Protein AF-0000000069107237 (afdb_homodimer)

pLDDT: mean 92.2, std 10.44, range [30.42, 98.88]

Nearest PDB structures (foldseek):
  3s3t-assembly1_A  TM=8.274E-01  e=3.325E-10  Lactiplantibacillus plantarum
  1mjh-assembly1_B  TM=8.525E-01  e=2.979E-09  Methanocaldococcus jannaschii
  2dum-assembly2_B  TM=7.603E-01  e=3.240E-08  Pyrococcus horikoshii OT3
  3hgm-assembly2_C  TM=7.643E-01  e=6.586E-08  Halomonas elongata
  5ahw-assembly2_C  TM=7.429E-01  e=7.025E-08  Mycolicibacterium smegmatis MC2 155

InterPro domains:
  IPR006015 Universal stress protein A family [PR01438] (5-23)
  IPR006015 Universal stress protein A family [PR01438] (104-116)
  IPR006015 Universal stress protein A family [PR01438] (122-144)
  IPR006016 UspA [PF00582] (6-144)
  IPR014729 Rossmann-like alpha/beta/alpha sandwich fold [G3DSA:3.40.50.620] (2-145)

Sequence (290 aa):
MAEGGRKVVIGVDESSFAEEAFNFYAENFLKEDDVIILVHTPERYNFVDASPAVIQELLNEIKKKLKVLEEKYQEKLKAYNVKTAKFVSKEGEAGEAIVAIAEREKANLIVTGTRGMGKLRRTFLGSVSDYVIHHAKCPVLVCRKMAEGGRKVVIGVDESSFAEEAFNFYAENFLKEDDVIILVHTPERYNFVDASPAVIQELLNEIKKKLKVLEEKYQEKLKAYNVKTAKFVSKEGEAGEAIVAIAEREKANLIVTGTRGMGKLRRTFLGSVSDYVIHHAKCPVLVCRK

Organism: Magallana gigas (NCBI:txid29159)

Secondary structure (DSSP, 8-state):
--TTSPEEEEE--SSHHHHHHHHHHHHHT--TTPEEEEEE-PPPPP-TT--HHHHHHHHHHHHHHHHHHHHHHHHHHHHTT--EEEEEE--S-HHHHHHHHHHHTT-SEEEEES--S---TT-SS-HHHHHHHHH-SS-EEEE--/--TTSPEEEEE--SSHHHHHHHHHHHHHT--TT-EEEEEE-PPPPP-TT--HHHHHHHHHHHHHHHHHHHHHHHHHHHHTT--EEEEEE--S-HHHHHHHHHHHTT-SEEEEES--S---TT-SS-HHHHHHHHH-SS-EEEE--

Solvent-accessible surface area (backbone atoms only — not comparable to full-atom values): 15636 Å² total; per-residue (Å²): 124,89,87,75,38,56,30,34,31,30,46,44,64,90,28,70,32,16,49,47,23,50,49,50,43,57,75,64,49,63,53,76,58,33,32,38,37,37,36,30,43,62,82,87,78,82,64,82,88,51,50,71,69,54,47,53,51,50,51,51,50,50,50,50,52,49,51,53,50,52,50,54,52,49,50,49,36,54,74,69,58,56,75,41,70,49,78,45,80,44,83,66,57,54,28,59,50,48,39,50,49,30,59,74,66,62,29,60,29,36,38,27,15,27,43,55,81,68,79,63,77,87,50,68,59,25,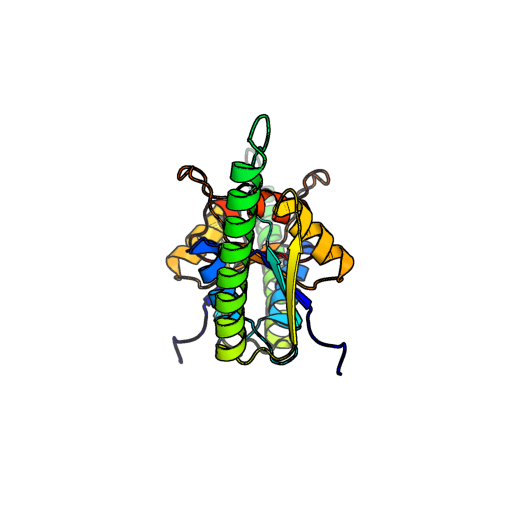74,42,41,50,45,31,71,62,63,44,79,39,26,35,35,38,22,54,122,126,88,89,74,38,57,30,36,32,32,45,44,65,92,28,70,32,18,48,48,25,51,48,50,44,56,75,64,51,62,53,77,57,32,33,40,37,36,37,30,42,61,84,87,78,84,63,81,89,52,49,71,68,55,48,51,52,50,52,51,49,51,52,51,52,50,50,53,51,53,49,55,50,50,51,50,35,54,75,70,60,57,74,41,70,48,79,45,81,44,82,66,57,52,27,60,49,48,38,51,51,31,59,74,67,62,30,59,29,36,39,27,14,27,42,57,81,68,80,63,77,85,52,70,59,26,73,42,41,51,45,31,68,63,63,43,78,40,26,34,36,38,23,54,120

Foldseek 3Di:
DCLDAFEEEQEDDPFVQSVVLVVVCLVPPDDQPYAYEYEYEFDDDDCVPPDPVVVVVVVVVSVVRVVVRVVVVVVVCVVSNHDHYDYHYDYDDRLVRRQVVCVVSVGQEYTYEQDDDDDPPPDSRDPNRVSNVVRHPHYYHYDYD/DCLDAFEEEQEDDPFVQSVVLVVVCLVPPDDQPYAYEYEYEFDDDDCVPPDPVRVVVVVVVSVVRVVVRVVVVVVVCVVSNHDHYDYHYDYDDRLVRRQVVCVVSVGQEYTYEQDDDDDPPPDSRDPNRVSNVVRHPHYYHYDYD

Structure (mmCIF, N/CA/C/O backbone):
data_AF-0000000069107237-model_v1
#
loop_
_entity.id
_entity.type
_entity.pdbx_description
1 polymer 'UspA domain-containing protein'
#
loop_
_atom_site.group_PDB
_atom_site.id
_atom_site.type_symbol
_atom_site.label_atom_id
_atom_site.label_alt_id
_atom_site.label_comp_id
_atom_site.label_asym_id
_atom_site.label_entity_id
_atom_site.label_seq_id
_atom_site.pdbx_PDB_ins_code
_atom_site.Cartn_x
_atom_site.Cartn_y
_atom_site.Cartn_z
_atom_site.occupancy
_atom_site.B_iso_or_equiv
_atom_site.auth_seq_id
_atom_site.auth_comp_id
_atom_site.auth_asym_id
_atom_site.auth_atom_id
_atom_site.pdbx_PDB_model_num
ATOM 1 N N . MET A 1 1 ? -19.047 -9.93 -21.125 1 30.42 1 MET A N 1
ATOM 2 C CA . MET A 1 1 ? -18.625 -9.984 -19.734 1 30.42 1 MET A CA 1
ATOM 3 C C . MET A 1 1 ? -18.141 -8.625 -19.25 1 30.42 1 MET A C 1
ATOM 5 O O . MET A 1 1 ? -17.453 -7.91 -19.984 1 30.42 1 MET A O 1
ATOM 9 N N . ALA A 1 2 ? -18.656 -7.914 -18.438 1 37.69 2 ALA A N 1
ATOM 10 C CA . ALA A 1 2 ? -18.391 -6.508 -18.141 1 37.69 2 ALA A CA 1
ATOM 11 C C . ALA A 1 2 ? -16.906 -6.262 -17.906 1 37.69 2 ALA A C 1
ATOM 13 O O . ALA A 1 2 ? -16.328 -6.766 -16.938 1 37.69 2 ALA A O 1
ATOM 14 N N . GLU A 1 3 ? -15.922 -6.184 -18.719 1 50.75 3 GLU A N 1
ATOM 15 C CA . GLU A 1 3 ? -14.562 -5.73 -18.969 1 50.75 3 GLU A CA 1
ATOM 16 C C . GLU A 1 3 ? -14.148 -4.633 -17.984 1 50.75 3 GLU A C 1
ATOM 18 O O . GLU A 1 3 ? -13.023 -4.133 -18.047 1 50.75 3 GLU A O 1
ATOM 23 N N . GLY A 1 4 ? -14.984 -4.117 -17.016 1 66.06 4 GLY A N 1
ATOM 24 C CA . GLY A 1 4 ? -15.008 -2.75 -16.516 1 66.06 4 GLY A CA 1
ATOM 25 C C . GLY A 1 4 ? -14.539 -2.623 -15.078 1 66.06 4 GLY A C 1
ATOM 26 O O . GLY A 1 4 ? -14.43 -1.514 -14.555 1 66.06 4 GLY A O 1
ATOM 27 N N . GLY A 1 5 ? -14.281 -3.82 -14.398 1 88.81 5 GLY A N 1
ATOM 28 C CA . GLY A 1 5 ? -13.969 -3.609 -12.992 1 88.81 5 GLY A CA 1
ATOM 29 C C . GLY A 1 5 ? -12.492 -3.402 -12.734 1 88.81 5 GLY A C 1
ATOM 30 O O . GLY A 1 5 ? -11.664 -3.604 -13.625 1 88.81 5 GLY A O 1
ATOM 31 N N . ARG A 1 6 ? -12.117 -2.916 -11.633 1 96.12 6 ARG A N 1
ATOM 32 C CA . ARG A 1 6 ? -10.727 -2.771 -11.219 1 96.12 6 ARG A CA 1
ATOM 33 C C . ARG A 1 6 ? -9.984 -4.102 -11.312 1 96.12 6 ARG A C 1
ATOM 35 O O . ARG A 1 6 ? -10.508 -5.137 -10.898 1 96.12 6 ARG A O 1
ATOM 42 N N . LYS A 1 7 ? -8.867 -4.055 -1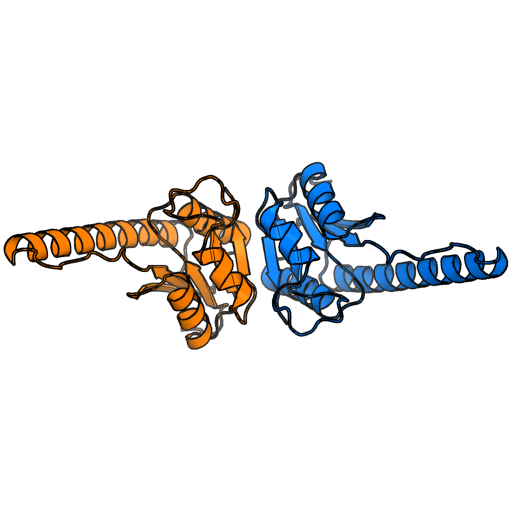1.961 1 98.31 7 LYS A N 1
ATOM 43 C CA . LYS A 1 7 ? -7.977 -5.215 -11.977 1 98.31 7 LYS A CA 1
ATOM 44 C C . LYS A 1 7 ? -6.988 -5.168 -10.82 1 98.31 7 LYS A C 1
ATOM 46 O O . LYS A 1 7 ? -6.203 -4.223 -10.703 1 98.31 7 LYS A O 1
ATOM 51 N N . VAL A 1 8 ? -7.012 -6.23 -10.031 1 98.69 8 VAL A N 1
ATOM 52 C CA . VAL A 1 8 ? -6.199 -6.309 -8.828 1 98.69 8 VAL A CA 1
ATOM 53 C C . VAL A 1 8 ? -5.273 -7.52 -8.906 1 98.69 8 VAL A C 1
ATOM 55 O O . VAL A 1 8 ? -5.738 -8.656 -9.016 1 98.69 8 VAL A O 1
ATOM 58 N N . VAL A 1 9 ? -3.992 -7.227 -8.859 1 98.81 9 VAL A N 1
ATOM 59 C CA . VAL A 1 9 ? -2.996 -8.289 -8.844 1 98.81 9 VAL A CA 1
ATOM 60 C C . VAL A 1 9 ? -2.561 -8.57 -7.41 1 98.81 9 VAL A C 1
ATOM 62 O O . VAL A 1 9 ? -2.141 -7.656 -6.695 1 98.81 9 VAL A O 1
ATOM 65 N N . ILE A 1 10 ? -2.676 -9.82 -7.008 1 98.88 10 ILE A N 1
ATOM 66 C CA . ILE A 1 10 ? -2.301 -10.211 -5.652 1 98.88 10 ILE A CA 1
ATOM 67 C C . ILE A 1 10 ? -1.212 -11.273 -5.707 1 98.88 10 ILE A C 1
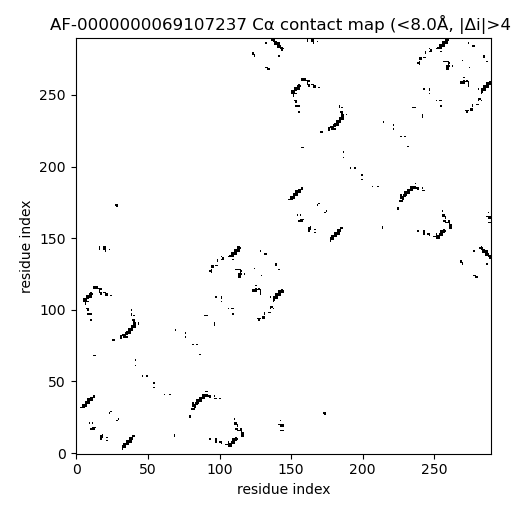ATOM 69 O O . ILE A 1 10 ? -1.404 -12.336 -6.309 1 98.88 10 ILE A O 1
ATOM 73 N N . GLY A 1 11 ? -0.027 -10.945 -5.117 1 98.56 11 GLY A N 1
ATOM 74 C CA . GLY A 1 11 ? 0.995 -11.969 -4.945 1 98.56 11 GLY A CA 1
ATOM 75 C C . GLY A 1 11 ? 0.636 -13 -3.898 1 98.56 11 GLY A C 1
ATOM 76 O O . GLY A 1 11 ? 0.344 -12.656 -2.752 1 98.56 11 GLY A O 1
ATOM 77 N N . VAL A 1 12 ? 0.706 -14.281 -4.293 1 98.06 12 VAL A N 1
ATOM 78 C CA . VAL A 1 12 ? 0.328 -15.312 -3.328 1 98.06 12 VAL A CA 1
ATOM 79 C C . VAL A 1 12 ? 1.401 -16.391 -3.283 1 98.06 12 VAL A C 1
ATOM 81 O O . VAL A 1 12 ? 2.109 -16.625 -4.266 1 98.06 12 VAL A O 1
ATOM 84 N N . ASP A 1 13 ? 1.562 -16.938 -2.168 1 95.69 13 ASP A N 1
ATOM 85 C CA . ASP A 1 13 ? 2.4 -18.109 -1.916 1 95.69 13 ASP A CA 1
ATOM 86 C C . ASP A 1 13 ? 1.869 -18.922 -0.738 1 95.69 13 ASP A C 1
ATOM 88 O O . ASP A 1 13 ? 0.701 -18.797 -0.365 1 95.69 13 ASP A O 1
ATOM 92 N N . GLU A 1 14 ? 2.627 -19.734 -0.185 1 94 14 GLU A N 1
ATOM 93 C CA . GLU A 1 14 ? 2.158 -20.609 0.878 1 94 14 GLU A CA 1
ATOM 94 C C . GLU A 1 14 ? 2.215 -19.922 2.236 1 94 14 GLU A C 1
ATOM 96 O O . GLU A 1 14 ? 1.747 -20.469 3.238 1 94 14 GLU A O 1
ATOM 101 N N . SER A 1 15 ? 2.781 -18.766 2.301 1 93.31 15 SER A N 1
ATOM 102 C CA . SER A 1 15 ? 2.994 -18.078 3.572 1 93.31 15 SER A CA 1
ATOM 103 C C . SER A 1 15 ? 1.686 -17.531 4.133 1 93.31 15 SER A C 1
ATOM 105 O O . SER A 1 15 ? 0.761 -17.234 3.377 1 93.31 15 SER A O 1
ATOM 107 N N . SER A 1 16 ? 1.568 -17.406 5.461 1 94.44 16 SER A N 1
ATOM 108 C CA . SER A 1 16 ? 0.428 -16.781 6.113 1 94.44 16 SER A CA 1
ATOM 109 C C . SER A 1 16 ? 0.354 -15.289 5.781 1 94.44 16 SER A C 1
ATOM 111 O O . SER A 1 16 ? -0.73 -14.703 5.766 1 94.44 16 SER A O 1
ATOM 113 N N . PHE A 1 17 ? 1.477 -14.68 5.426 1 94.94 17 PHE A N 1
ATOM 114 C CA . PHE A 1 17 ? 1.502 -13.266 5.078 1 94.94 17 PHE A CA 1
ATOM 115 C C . PHE A 1 17 ? 0.749 -13.016 3.775 1 94.94 17 PHE A C 1
ATOM 117 O O . PHE A 1 17 ? -0.025 -12.055 3.674 1 94.94 17 PHE A O 1
ATOM 124 N N . ALA A 1 18 ? 1.025 -13.898 2.795 1 96.62 18 ALA A N 1
ATOM 125 C CA . ALA A 1 18 ? 0.316 -13.773 1.524 1 96.62 18 ALA A CA 1
ATOM 126 C C . ALA A 1 18 ? -1.184 -13.992 1.71 1 96.62 18 ALA A C 1
ATOM 128 O O . ALA A 1 18 ? -1.998 -13.273 1.126 1 96.62 18 ALA A O 1
ATOM 129 N N . GLU A 1 19 ? -1.507 -14.938 2.559 1 97.19 19 GLU A N 1
ATOM 130 C CA . GLU A 1 19 ? -2.914 -15.219 2.824 1 97.19 19 GLU A CA 1
ATOM 131 C C . GLU A 1 19 ? -3.592 -14.039 3.514 1 97.19 19 GLU A C 1
ATOM 133 O O . GLU A 1 19 ? -4.715 -13.672 3.162 1 97.19 19 GLU A O 1
ATOM 138 N N . GLU A 1 20 ? -2.953 -13.5 4.465 1 96.88 20 GLU A N 1
ATOM 139 C CA . GLU A 1 20 ? -3.504 -12.359 5.191 1 96.88 20 GLU A CA 1
ATOM 140 C C . GLU A 1 20 ? -3.674 -11.156 4.277 1 96.88 20 GLU A C 1
ATOM 142 O O . GLU A 1 20 ? -4.633 -10.391 4.422 1 96.88 20 GLU A O 1
ATOM 147 N N . ALA A 1 21 ? -2.732 -11 3.359 1 98.31 21 ALA A N 1
ATOM 148 C CA . ALA A 1 21 ? -2.857 -9.906 2.396 1 98.31 21 ALA A CA 1
ATOM 149 C C . ALA A 1 21 ? -4.105 -10.078 1.533 1 98.31 21 ALA A C 1
ATOM 151 O O . ALA A 1 21 ? -4.863 -9.133 1.333 1 98.31 21 ALA A O 1
ATOM 152 N N . PHE A 1 22 ? -4.32 -11.289 1.096 1 98.5 22 PHE A N 1
ATOM 153 C CA . PHE A 1 22 ? -5.52 -11.594 0.328 1 98.5 22 PHE A CA 1
ATOM 154 C C . PHE A 1 22 ? -6.773 -11.305 1.146 1 98.5 22 PHE A C 1
ATOM 156 O O . PHE A 1 22 ? -7.68 -10.617 0.678 1 98.5 22 PHE A O 1
ATOM 163 N N . ASN A 1 23 ? -6.781 -11.836 2.361 1 98.12 23 ASN A N 1
ATOM 164 C CA . ASN A 1 23 ? -7.945 -11.664 3.225 1 98.12 23 ASN A CA 1
ATOM 165 C C . ASN A 1 23 ? -8.219 -10.195 3.512 1 98.12 23 ASN A C 1
ATOM 167 O O . ASN A 1 23 ? -9.367 -9.75 3.48 1 98.12 23 ASN A O 1
ATOM 171 N N . PHE A 1 24 ? -7.195 -9.484 3.799 1 98.06 24 PHE A N 1
ATOM 172 C CA . PHE A 1 24 ? -7.355 -8.07 4.113 1 98.06 24 PHE A CA 1
ATOM 173 C C . PHE A 1 24 ? -7.988 -7.328 2.947 1 98.06 24 PHE A C 1
ATOM 175 O O . PHE A 1 24 ? -8.953 -6.578 3.131 1 98.06 24 PHE A O 1
ATOM 182 N N . TYR A 1 25 ? -7.43 -7.582 1.722 1 98.31 25 TYR A N 1
ATOM 183 C CA . TYR A 1 25 ? -8.008 -6.938 0.546 1 98.31 25 TYR A CA 1
ATOM 184 C C . TYR A 1 25 ? -9.469 -7.324 0.372 1 98.31 25 TYR A C 1
ATOM 186 O O . TYR A 1 25 ? -10.328 -6.461 0.194 1 98.31 25 TYR A O 1
ATOM 194 N N . ALA A 1 26 ? -9.758 -8.578 0.478 1 97.94 26 ALA A N 1
ATOM 195 C CA . ALA A 1 26 ? -11.102 -9.094 0.242 1 97.94 26 ALA A CA 1
ATOM 196 C C . ALA A 1 26 ? -12.094 -8.523 1.253 1 97.94 26 ALA A C 1
ATOM 198 O O . ALA A 1 26 ? -13.211 -8.164 0.896 1 97.94 26 ALA A O 1
ATOM 199 N N . GLU A 1 27 ? -11.648 -8.383 2.475 1 96.81 27 GLU A N 1
ATOM 200 C CA . GLU A 1 27 ? -12.523 -7.953 3.559 1 96.81 27 GLU A CA 1
ATOM 201 C C . GLU A 1 27 ? -12.742 -6.441 3.533 1 96.81 27 GLU A C 1
ATOM 203 O O . GLU A 1 27 ? -13.781 -5.949 3.973 1 96.81 27 GLU A O 1
ATOM 208 N N . ASN A 1 28 ? -11.789 -5.773 2.961 1 96.31 28 ASN A N 1
ATOM 209 C CA . ASN A 1 28 ? -11.82 -4.332 3.186 1 96.31 28 ASN A CA 1
ATOM 210 C C . ASN A 1 28 ? -12.031 -3.566 1.883 1 96.31 28 ASN A C 1
ATOM 212 O O . ASN A 1 28 ? -12.555 -2.449 1.893 1 96.31 28 ASN A O 1
ATOM 216 N N . PHE A 1 29 ? -11.672 -4.199 0.709 1 97 29 PHE A N 1
ATOM 217 C CA . PHE A 1 29 ? -11.578 -3.344 -0.466 1 97 29 PHE A CA 1
ATOM 218 C C . PHE A 1 29 ? -12.234 -4.004 -1.672 1 97 29 PHE A C 1
ATOM 220 O O . PHE A 1 29 ? -12.43 -3.363 -2.707 1 97 29 PHE A O 1
ATOM 227 N N . LEU A 1 30 ? -12.617 -5.254 -1.522 1 97.38 30 LEU A N 1
ATOM 228 C CA . LEU A 1 30 ? -13.172 -5.996 -2.648 1 97.38 30 LEU A CA 1
ATOM 229 C C . LEU A 1 30 ? -14.484 -5.367 -3.119 1 97.38 30 LEU A C 1
ATOM 231 O O . LEU A 1 30 ? -15.352 -5.047 -2.305 1 97.38 30 LEU A O 1
ATOM 235 N N . LYS A 1 31 ? -14.57 -5.137 -4.375 1 96 31 LYS A N 1
ATOM 236 C CA . LYS A 1 31 ? -15.805 -4.746 -5.043 1 96 31 LYS A CA 1
ATOM 237 C C . LYS A 1 31 ? -16.359 -5.883 -5.902 1 96 31 LYS A C 1
ATOM 239 O O . LYS A 1 31 ? -15.594 -6.723 -6.383 1 96 31 LYS A O 1
ATOM 244 N N . GLU A 1 32 ? -17.516 -5.855 -6.184 1 93.94 32 GLU A N 1
ATOM 245 C CA . GLU A 1 32 ? -18.219 -6.918 -6.895 1 93.94 32 GLU A CA 1
ATOM 246 C C . GLU A 1 32 ? -17.641 -7.129 -8.289 1 93.94 32 GLU A C 1
ATOM 248 O O . GLU A 1 32 ? -17.516 -8.266 -8.75 1 93.94 32 GLU A O 1
ATOM 253 N N . ASP A 1 33 ? -17.203 -6.059 -8.875 1 95.44 33 ASP A N 1
ATOM 254 C CA . ASP A 1 33 ? -16.781 -6.152 -10.273 1 95.44 33 ASP A CA 1
ATOM 255 C C . ASP A 1 33 ? -15.258 -6.238 -10.383 1 95.44 33 ASP A C 1
ATOM 257 O O . ASP A 1 33 ? -14.711 -6.203 -11.492 1 95.44 33 ASP A O 1
ATOM 261 N N . ASP A 1 34 ? -14.617 -6.398 -9.25 1 97.88 34 ASP A N 1
ATOM 262 C CA . ASP A 1 34 ? -13.164 -6.527 -9.297 1 97.88 34 ASP A CA 1
ATOM 263 C C . ASP A 1 34 ? -12.742 -7.777 -10.07 1 97.88 34 ASP A C 1
ATOM 265 O O . ASP A 1 34 ? -13.391 -8.82 -9.961 1 97.88 34 ASP A O 1
ATOM 269 N N . VAL A 1 35 ? -11.695 -7.602 -10.82 1 98.19 35 VAL A N 1
ATOM 270 C CA . VAL A 1 35 ? -11.023 -8.727 -11.453 1 98.19 35 VAL A CA 1
ATOM 271 C C . VAL A 1 35 ? -9.734 -9.055 -10.695 1 98.19 35 VAL A C 1
ATOM 273 O O . VAL A 1 35 ? -8.805 -8.25 -10.656 1 98.19 35 VAL A O 1
ATOM 276 N N . ILE A 1 36 ? -9.711 -10.281 -10.141 1 98.56 36 ILE A N 1
ATOM 277 C CA . ILE A 1 36 ? -8.586 -10.641 -9.281 1 98.56 36 ILE A CA 1
ATOM 278 C C . ILE A 1 36 ? -7.621 -11.539 -10.047 1 98.56 36 ILE A C 1
ATOM 280 O O . ILE A 1 36 ? -8.031 -12.539 -10.641 1 98.56 36 ILE A O 1
ATOM 284 N N . ILE A 1 37 ? -6.383 -11.148 -10.062 1 98.75 37 ILE A N 1
ATOM 285 C CA . ILE A 1 37 ? -5.316 -11.953 -10.656 1 98.75 37 ILE A CA 1
ATOM 286 C C . ILE A 1 37 ? -4.34 -12.391 -9.57 1 98.75 37 ILE A C 1
ATOM 288 O O . ILE A 1 37 ? -3.6 -11.578 -9.023 1 98.75 37 ILE A O 1
ATOM 292 N N . LEU A 1 38 ? -4.371 -13.641 -9.266 1 98.81 38 LEU A N 1
ATOM 293 C CA . LEU A 1 38 ? -3.449 -14.219 -8.297 1 98.81 38 LEU A CA 1
ATOM 294 C C . LEU A 1 38 ? -2.16 -14.664 -8.969 1 98.81 38 LEU A C 1
ATOM 296 O O . LEU A 1 38 ? -2.195 -15.453 -9.914 1 98.81 38 LEU A O 1
ATOM 300 N N . VAL A 1 39 ? -1.034 -14.156 -8.492 1 98.62 39 VAL A N 1
ATOM 301 C CA . VAL A 1 39 ? 0.252 -14.477 -9.102 1 98.62 39 VAL A CA 1
ATOM 302 C C . VAL A 1 39 ? 1.107 -15.273 -8.125 1 98.62 39 VAL A C 1
ATOM 304 O O . VAL A 1 39 ? 1.345 -14.844 -7 1 98.62 39 VAL A O 1
ATOM 307 N N . HIS A 1 40 ? 1.512 -16.359 -8.586 1 97.81 40 HIS A N 1
ATOM 308 C CA . HIS A 1 40 ? 2.387 -17.234 -7.812 1 97.81 40 HIS A CA 1
ATOM 309 C C . HIS A 1 40 ? 3.635 -17.609 -8.609 1 97.81 40 HIS A C 1
ATOM 311 O O . HIS A 1 40 ? 3.553 -17.891 -9.805 1 97.81 40 HIS A O 1
ATOM 317 N N . THR A 1 41 ? 4.781 -17.578 -7.945 1 95.25 41 THR A N 1
ATOM 318 C CA . THR A 1 41 ? 6.039 -18.078 -8.5 1 95.25 41 THR A CA 1
ATOM 319 C C . THR A 1 41 ? 6.578 -19.234 -7.676 1 95.25 41 THR A C 1
ATOM 321 O O . THR A 1 41 ? 7.039 -19.047 -6.547 1 95.25 41 THR A O 1
ATOM 324 N N . PRO A 1 42 ? 6.57 -20.375 -8.289 1 90.19 42 PRO A N 1
ATOM 325 C CA . PRO A 1 42 ? 7.055 -21.531 -7.547 1 90.19 42 PRO A CA 1
ATOM 326 C C . PRO A 1 42 ? 8.539 -21.438 -7.199 1 90.19 42 PRO A C 1
ATOM 328 O O . PRO A 1 42 ? 9.297 -20.766 -7.895 1 90.19 42 PRO A O 1
ATOM 331 N N . GLU A 1 43 ? 8.891 -22.062 -6.07 1 79.69 43 GLU A N 1
ATOM 332 C CA . GLU A 1 43 ? 10.297 -22.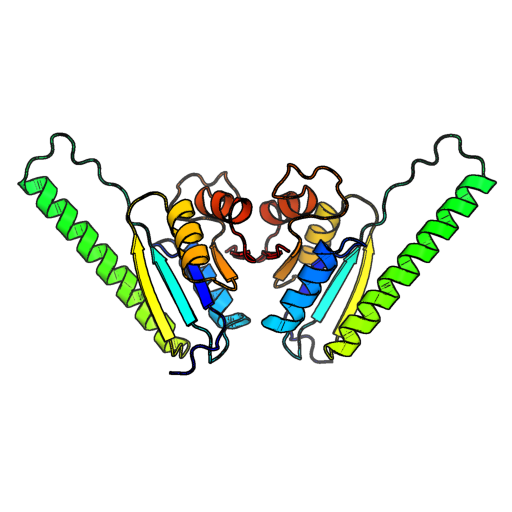141 -5.688 1 79.69 43 GLU A CA 1
ATOM 333 C C . GLU A 1 43 ? 11.133 -22.797 -6.789 1 79.69 43 GLU A C 1
ATOM 335 O O . GLU A 1 43 ? 10.648 -23.672 -7.504 1 79.69 43 GLU A O 1
ATOM 340 N N . ARG A 1 44 ? 12.359 -22.219 -6.902 1 76.81 44 ARG A N 1
ATOM 341 C CA . ARG A 1 44 ? 13.281 -22.812 -7.871 1 76.81 44 ARG A CA 1
ATOM 342 C C . ARG A 1 44 ? 14.039 -24 -7.262 1 76.81 44 ARG A C 1
ATOM 344 O O . ARG A 1 44 ? 14.562 -23.891 -6.152 1 76.81 4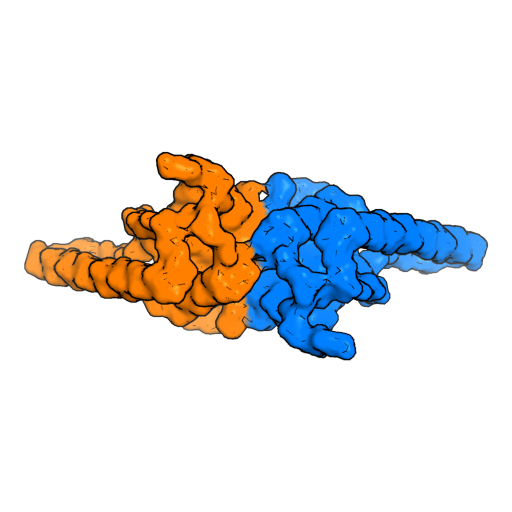4 ARG A O 1
ATOM 351 N N . TYR A 1 45 ? 13.812 -25.156 -7.93 1 74.25 45 TYR A N 1
ATOM 352 C CA . TYR A 1 45 ? 14.625 -26.312 -7.559 1 74.25 45 TYR A CA 1
ATOM 353 C C . TYR A 1 45 ? 15.828 -26.453 -8.477 1 74.25 45 TYR A C 1
ATOM 355 O O . TYR A 1 45 ? 15.75 -26.141 -9.672 1 74.25 45 TYR A O 1
ATOM 363 N N . ASN A 1 46 ? 17.031 -26.562 -7.844 1 76.38 46 ASN A N 1
ATOM 364 C CA . ASN A 1 46 ? 18.219 -26.891 -8.625 1 76.38 46 ASN A CA 1
ATOM 365 C C . ASN A 1 46 ? 18.312 -28.375 -8.906 1 76.38 46 ASN A C 1
ATOM 367 O O . ASN A 1 46 ? 18.422 -29.188 -7.988 1 76.38 46 ASN A O 1
ATOM 371 N N . PHE A 1 47 ? 18.234 -28.719 -10.227 1 77.69 47 PHE A N 1
ATOM 372 C CA . PHE A 1 47 ? 18.188 -30.125 -10.625 1 77.69 47 PHE A CA 1
ATOM 373 C C . PHE A 1 47 ? 19.562 -30.594 -11.078 1 77.69 47 PHE A C 1
ATOM 375 O O . PHE A 1 47 ? 19.703 -31.719 -11.578 1 77.69 47 PHE A O 1
ATOM 382 N N . VAL A 1 48 ? 20.531 -29.75 -10.641 1 80.25 48 VAL A N 1
ATOM 383 C CA . VAL A 1 48 ? 21.859 -30.125 -11.117 1 80.25 48 VAL A CA 1
ATOM 384 C C . VAL A 1 48 ? 22.281 -31.438 -10.484 1 80.25 48 VAL A C 1
ATOM 386 O O . VAL A 1 48 ? 22.266 -31.578 -9.258 1 80.25 48 VAL A O 1
ATOM 389 N N . ASP A 1 49 ? 22.484 -32.469 -11.32 1 84.88 49 ASP A N 1
ATOM 390 C CA . ASP A 1 49 ? 23.078 -33.781 -10.992 1 84.88 49 ASP A CA 1
ATOM 391 C C . ASP A 1 49 ? 22.031 -34.719 -10.438 1 84.88 49 ASP A C 1
ATOM 393 O O . ASP A 1 49 ? 22.375 -35.75 -9.859 1 84.88 49 ASP A O 1
ATOM 397 N N . ALA A 1 50 ? 20.844 -34.25 -10.422 1 85.75 50 ALA A N 1
ATOM 398 C CA . ALA A 1 50 ? 19.797 -35.125 -9.922 1 85.75 50 ALA A CA 1
ATOM 399 C C . ALA A 1 50 ? 19.453 -36.219 -10.938 1 85.75 50 ALA A C 1
ATOM 401 O O . ALA A 1 50 ? 19.5 -35.969 -12.148 1 85.75 50 ALA A O 1
ATOM 402 N N . SER A 1 51 ? 19.297 -37.281 -10.398 1 90.94 51 SER A N 1
ATOM 403 C CA . SER A 1 51 ? 18.875 -38.375 -11.273 1 90.94 51 SER A CA 1
ATOM 404 C C . SER A 1 51 ? 17.484 -38.094 -11.844 1 90.94 51 SER A C 1
ATOM 406 O O . SER A 1 51 ? 16.719 -37.312 -11.297 1 90.94 51 SER A O 1
ATOM 408 N N . PRO A 1 52 ? 17.188 -38.719 -12.969 1 89.69 52 PRO A N 1
ATOM 409 C CA . PRO A 1 52 ? 15.859 -38.531 -13.562 1 89.69 52 PRO A CA 1
ATOM 410 C C . PRO A 1 52 ? 14.727 -38.875 -12.594 1 89.69 52 PRO A C 1
ATOM 412 O O . PRO A 1 52 ? 13.695 -38.188 -12.594 1 89.69 52 PRO A O 1
ATOM 415 N N . ALA A 1 53 ? 14.953 -39.875 -11.836 1 90.19 53 ALA A N 1
ATOM 416 C CA . ALA A 1 53 ? 13.93 -40.25 -10.875 1 90.19 53 ALA A CA 1
ATOM 417 C C . ALA A 1 53 ? 13.711 -39.188 -9.828 1 90.19 53 ALA A C 1
ATOM 419 O O . ALA A 1 53 ? 12.57 -38.875 -9.469 1 90.19 53 ALA A O 1
ATOM 420 N N . VAL A 1 54 ? 14.688 -38.594 -9.406 1 88.38 54 VAL A N 1
ATOM 421 C CA . VAL A 1 54 ? 14.625 -37.531 -8.406 1 88.38 54 VAL A CA 1
ATOM 422 C C . VAL A 1 54 ? 13.977 -36.312 -9.016 1 88.38 54 VAL A C 1
ATOM 424 O O . VAL A 1 54 ? 13.141 -35.656 -8.375 1 88.38 54 VAL A O 1
ATOM 427 N N . ILE A 1 55 ? 14.266 -36.062 -10.25 1 88.56 55 ILE A N 1
ATOM 428 C CA . ILE A 1 55 ? 13.711 -34.938 -10.953 1 88.56 55 ILE A CA 1
ATOM 429 C C . ILE A 1 55 ? 12.195 -35.094 -11.086 1 88.56 55 ILE A C 1
ATOM 431 O O . ILE A 1 55 ? 11.438 -34.156 -10.82 1 88.56 55 ILE A O 1
ATOM 435 N N . GLN A 1 56 ? 11.828 -36.25 -11.469 1 90.5 56 GLN A N 1
ATOM 436 C CA . GLN A 1 56 ? 10.398 -36.531 -11.625 1 90.5 56 GLN A CA 1
ATOM 437 C C . GLN A 1 56 ? 9.664 -36.375 -10.297 1 90.5 56 GLN A C 1
ATOM 439 O O . GLN A 1 56 ? 8.555 -35.844 -10.25 1 90.5 56 GLN A O 1
ATOM 444 N N . GLU A 1 57 ? 10.227 -36.875 -9.234 1 89.94 57 GLU A N 1
ATOM 445 C CA . GLU A 1 57 ? 9.641 -36.75 -7.902 1 89.94 57 GLU A CA 1
ATOM 446 C C . GLU A 1 57 ? 9.484 -35.281 -7.484 1 89.94 57 GLU A C 1
ATOM 448 O O . GLU A 1 57 ? 8.445 -34.906 -6.941 1 89.94 57 GLU A O 1
ATOM 453 N N . LEU A 1 58 ? 10.461 -34.562 -7.801 1 86.06 58 LEU A N 1
ATOM 454 C CA . LEU A 1 58 ? 10.438 -33.156 -7.441 1 86.06 58 LEU A CA 1
ATOM 455 C C . LEU A 1 58 ? 9.383 -32.406 -8.25 1 86.06 58 LEU A C 1
ATOM 457 O O . LEU A 1 58 ? 8.672 -31.562 -7.719 1 86.06 58 LEU A O 1
ATOM 461 N N . LEU A 1 59 ? 9.289 -32.75 -9.445 1 87.25 59 LEU A N 1
ATOM 462 C CA . LEU A 1 59 ? 8.297 -32.125 -10.312 1 87.25 59 LEU A CA 1
ATOM 463 C C . LEU A 1 59 ? 6.883 -32.438 -9.836 1 87.25 59 LEU A C 1
ATOM 465 O O . LEU A 1 59 ? 6.008 -31.578 -9.844 1 87.25 59 LEU A O 1
ATOM 469 N N . ASN A 1 60 ? 6.746 -33.688 -9.422 1 91.06 60 ASN A N 1
ATOM 470 C CA . ASN A 1 60 ? 5.445 -34.094 -8.898 1 91.06 60 ASN A CA 1
ATOM 471 C C . ASN A 1 60 ? 5.102 -33.344 -7.613 1 91.06 60 ASN A C 1
ATOM 473 O O . ASN A 1 60 ? 3.949 -32.969 -7.406 1 91.06 60 ASN A O 1
ATOM 477 N N . GLU A 1 61 ? 6.043 -33.156 -6.852 1 88.44 61 GLU A N 1
ATOM 478 C CA . GLU A 1 61 ? 5.844 -32.406 -5.602 1 88.44 61 GLU A CA 1
ATOM 479 C C . GLU A 1 61 ? 5.465 -30.969 -5.867 1 88.44 61 GLU A C 1
ATOM 481 O O . GLU A 1 61 ? 4.578 -30.422 -5.207 1 88.44 61 GLU A O 1
ATOM 486 N N . ILE A 1 62 ? 6.098 -30.391 -6.785 1 87.31 62 ILE A N 1
ATOM 487 C CA . ILE A 1 62 ? 5.824 -29 -7.152 1 87.31 62 ILE A CA 1
ATOM 488 C C . ILE A 1 62 ? 4.398 -28.891 -7.68 1 87.31 62 ILE A C 1
ATOM 490 O O . ILE A 1 62 ? 3.662 -27.969 -7.293 1 87.31 62 ILE A O 1
ATOM 494 N N . LYS A 1 63 ? 4.055 -29.797 -8.492 1 91 63 LYS A N 1
ATOM 495 C CA . LYS A 1 63 ? 2.713 -29.797 -9.062 1 91 63 LYS A CA 1
ATOM 496 C C . LYS A 1 63 ? 1.651 -29.953 -7.977 1 91 63 LYS A C 1
ATOM 498 O O . LYS A 1 63 ? 0.619 -29.281 -8.008 1 91 63 LYS A O 1
ATOM 503 N N . LYS A 1 64 ? 1.939 -30.812 -7.09 1 93.19 64 LYS A N 1
ATOM 504 C CA . LYS A 1 64 ? 1.004 -31.031 -5.992 1 93.19 64 LYS A CA 1
ATOM 505 C C . LYS A 1 64 ? 0.863 -29.781 -5.129 1 93.19 64 LYS A C 1
ATOM 507 O O . LYS A 1 64 ? -0.249 -29.391 -4.766 1 93.19 64 LYS A O 1
ATOM 512 N N . LYS A 1 65 ? 1.918 -29.188 -4.859 1 92.31 65 LYS A N 1
ATOM 513 C CA . LYS A 1 65 ? 1.897 -27.984 -4.051 1 92.31 65 LYS A CA 1
ATOM 514 C C . LYS A 1 65 ? 1.124 -26.859 -4.746 1 92.31 65 LYS A C 1
ATOM 516 O O . LYS A 1 65 ? 0.365 -26.141 -4.109 1 92.31 65 LYS A O 1
ATOM 521 N N . LEU A 1 66 ? 1.354 -26.781 -6.004 1 93.75 66 LEU A N 1
ATOM 522 C CA . LEU A 1 66 ? 0.66 -25.766 -6.789 1 93.75 66 LEU A CA 1
ATOM 523 C C . LEU A 1 66 ? -0.845 -26.016 -6.789 1 93.75 66 LEU A C 1
ATOM 525 O O . LEU A 1 66 ? -1.633 -25.078 -6.648 1 93.75 66 LEU A O 1
ATOM 529 N N . LYS A 1 67 ? -1.182 -27.266 -6.93 1 95.56 67 LYS A N 1
ATOM 530 C CA . LYS A 1 67 ? -2.598 -27.625 -6.938 1 95.56 67 LYS A CA 1
ATOM 531 C C . LYS A 1 67 ? -3.256 -27.281 -5.602 1 95.56 67 LYS A C 1
ATOM 533 O O . LYS A 1 67 ? -4.359 -26.719 -5.57 1 95.56 67 LYS A O 1
ATOM 538 N N . VAL A 1 68 ? -2.605 -27.547 -4.547 1 96.69 68 VAL A N 1
ATOM 539 C CA . VAL A 1 68 ? -3.117 -27.266 -3.209 1 96.69 68 VAL A CA 1
ATOM 540 C C . VAL A 1 68 ? -3.283 -25.766 -3.02 1 96.69 68 VAL A C 1
ATOM 542 O O . VAL A 1 68 ? -4.301 -25.312 -2.492 1 96.69 68 VAL A O 1
ATOM 545 N N . LEU A 1 69 ? -2.33 -25.062 -3.475 1 97.19 69 LEU A N 1
ATOM 546 C CA . LEU A 1 69 ? -2.379 -23.609 -3.352 1 97.19 69 LEU A CA 1
ATOM 547 C C . LEU A 1 69 ? -3.535 -23.031 -4.164 1 97.19 69 LEU A C 1
ATOM 549 O O . LEU A 1 69 ? -4.285 -22.188 -3.672 1 97.19 69 LEU A O 1
ATOM 553 N N . GLU A 1 70 ? -3.662 -23.469 -5.391 1 97.06 70 GLU A N 1
ATOM 554 C CA . GLU A 1 70 ? -4.742 -23.016 -6.258 1 97.06 70 GLU A CA 1
ATOM 555 C C . GLU A 1 70 ? -6.105 -23.297 -5.641 1 97.06 70 GLU A C 1
ATOM 557 O O . GLU A 1 70 ? -6.992 -22.438 -5.648 1 97.06 70 GLU A O 1
ATOM 562 N N . GLU A 1 71 ? -6.234 -24.469 -5.098 1 98 71 GLU A N 1
ATOM 563 C CA . GLU A 1 71 ? -7.492 -24.859 -4.469 1 98 71 GLU A CA 1
ATOM 564 C C . GLU A 1 71 ? -7.801 -23.984 -3.262 1 98 71 GLU A C 1
ATOM 566 O O . GLU A 1 71 ? -8.945 -23.562 -3.066 1 98 71 GLU A O 1
ATOM 571 N N . LYS A 1 72 ? -6.797 -23.766 -2.494 1 98.12 72 LYS A N 1
ATOM 572 C CA . LYS A 1 72 ? -6.941 -22.906 -1.32 1 98.12 72 LYS A CA 1
ATOM 573 C C . LYS A 1 72 ? -7.488 -21.547 -1.706 1 98.12 72 LYS A C 1
ATOM 575 O O . LYS A 1 72 ? -8.461 -21.062 -1.118 1 98.12 72 LYS A O 1
ATOM 580 N N . TYR A 1 73 ? -6.918 -20.938 -2.699 1 98.31 73 TYR A N 1
ATOM 581 C CA . TYR A 1 73 ? -7.32 -19.578 -3.057 1 98.31 73 TYR A CA 1
ATOM 582 C C . TYR A 1 73 ? -8.617 -19.594 -3.854 1 98.31 73 TYR A C 1
ATOM 584 O O . TYR A 1 73 ? -9.391 -18.625 -3.807 1 98.31 73 TYR A O 1
ATOM 592 N N . GLN A 1 74 ? -8.875 -20.734 -4.555 1 97.88 74 GLN A N 1
ATOM 593 C CA . GLN A 1 74 ? -10.188 -20.859 -5.184 1 97.88 74 GLN A CA 1
ATOM 594 C C . GLN A 1 74 ? -11.297 -20.875 -4.141 1 97.88 74 GLN A C 1
ATOM 596 O O . GLN 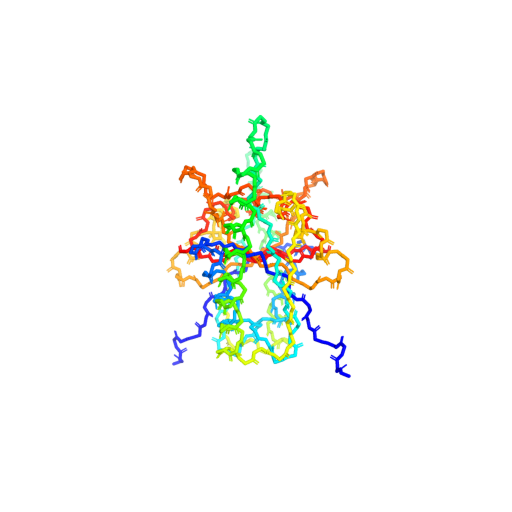A 1 74 ? -12.336 -20.234 -4.332 1 97.88 74 GLN A O 1
ATOM 601 N N . GLU A 1 75 ? -11.062 -21.531 -3.105 1 98.38 75 GLU A N 1
ATOM 602 C CA . GLU A 1 75 ? -12.031 -21.578 -2.014 1 98.38 75 GLU A CA 1
ATOM 603 C C . GLU A 1 75 ? -12.219 -20.188 -1.398 1 98.38 75 GLU A C 1
ATOM 605 O O . GLU A 1 75 ? -13.344 -19.797 -1.078 1 98.38 75 GLU A O 1
ATOM 610 N N . LYS A 1 76 ? -11.211 -19.516 -1.231 1 98.38 76 LYS A N 1
ATOM 611 C CA . LYS A 1 76 ? -11.289 -18.172 -0.671 1 98.38 76 LYS A CA 1
ATOM 612 C C . LYS A 1 76 ? -12.031 -17.219 -1.61 1 98.38 76 LYS A C 1
ATOM 614 O O . LYS A 1 76 ? -12.867 -16.438 -1.168 1 98.38 76 LYS A O 1
ATOM 619 N N . LEU A 1 77 ? -11.695 -17.312 -2.92 1 98.31 77 LEU A N 1
ATOM 620 C CA . LEU A 1 77 ? -12.391 -16.5 -3.912 1 98.31 77 LEU A CA 1
ATOM 621 C C . LEU A 1 77 ? -13.891 -16.75 -3.867 1 98.31 77 LEU A C 1
ATOM 623 O O . LEU A 1 77 ? -14.688 -15.805 -3.92 1 98.31 77 LEU A O 1
ATOM 627 N N . LYS A 1 78 ? -14.203 -18 -3.715 1 97.88 78 LYS A N 1
ATOM 628 C CA . LYS A 1 78 ? -15.617 -18.375 -3.623 1 97.88 78 LYS A CA 1
ATOM 629 C C . LYS A 1 78 ? -16.25 -17.828 -2.346 1 97.88 78 LYS A C 1
ATOM 631 O O . LYS A 1 78 ? -17.344 -17.281 -2.375 1 97.88 78 LYS A O 1
ATOM 636 N N . ALA A 1 79 ? -15.547 -17.969 -1.277 1 98.12 79 ALA A N 1
ATOM 637 C CA . ALA A 1 79 ? -16.047 -17.531 0.023 1 98.12 79 ALA A CA 1
ATOM 638 C C . ALA A 1 79 ? -16.328 -16.031 0.028 1 98.12 79 ALA A C 1
ATOM 640 O O . ALA A 1 79 ? -17.25 -15.57 0.689 1 98.12 79 ALA A O 1
ATOM 641 N N . TYR A 1 80 ? -15.562 -15.281 -0.753 1 98 80 TYR A N 1
ATOM 642 C CA . TYR A 1 80 ? -15.719 -13.828 -0.797 1 98 80 TYR A CA 1
ATOM 643 C C . TYR A 1 80 ? -16.578 -13.414 -1.986 1 98 80 TYR A C 1
ATOM 645 O O . TYR A 1 80 ? -16.719 -12.219 -2.273 1 98 80 TYR A O 1
ATOM 653 N N . ASN A 1 81 ? -17.062 -14.43 -2.768 1 97 81 ASN A N 1
ATOM 654 C CA . ASN A 1 81 ? -17.984 -14.219 -3.887 1 97 81 ASN A CA 1
ATOM 655 C C . ASN A 1 81 ? -17.328 -13.414 -5.008 1 97 81 ASN A C 1
ATOM 657 O O . ASN A 1 81 ? -17.953 -12.531 -5.594 1 97 81 ASN A O 1
ATOM 661 N N . VAL A 1 82 ? -16.031 -13.688 -5.195 1 96.88 82 VAL A N 1
ATOM 662 C CA . VAL A 1 82 ? -15.336 -13.07 -6.316 1 96.88 82 VAL A CA 1
ATOM 663 C C . VAL A 1 82 ? -15.836 -13.672 -7.629 1 96.88 82 VAL A C 1
ATOM 665 O O . VAL A 1 82 ? -15.773 -14.883 -7.828 1 96.88 82 VAL A O 1
ATOM 668 N N . LYS A 1 83 ? -16.234 -12.875 -8.531 1 95.5 83 LYS A N 1
ATOM 669 C CA . LYS A 1 83 ? -16.875 -13.352 -9.758 1 95.5 83 LYS A CA 1
ATOM 670 C C . LYS A 1 83 ? -15.836 -13.617 -10.852 1 95.5 83 LYS A C 1
ATOM 672 O O . LYS A 1 83 ? -16.031 -14.492 -11.695 1 95.5 83 LYS A O 1
ATOM 677 N N . THR A 1 84 ? -14.836 -12.781 -10.898 1 97.12 84 THR A N 1
ATOM 678 C CA . THR A 1 84 ? -13.828 -12.883 -11.945 1 97.12 84 THR A CA 1
ATOM 679 C C . THR A 1 84 ? -12.43 -12.961 -11.344 1 97.12 84 THR A C 1
ATOM 681 O O . THR A 1 84 ? -11.969 -12.016 -10.703 1 97.12 84 THR A O 1
ATOM 684 N N . ALA A 1 85 ? -11.828 -14.102 -11.57 1 97.94 85 ALA A N 1
ATOM 685 C CA . ALA A 1 85 ? -10.469 -14.297 -11.055 1 97.94 85 ALA A CA 1
ATOM 686 C C . ALA A 1 85 ? -9.68 -15.25 -11.945 1 97.94 85 ALA A C 1
ATOM 688 O O . ALA A 1 85 ? -10.266 -16.047 -12.688 1 97.94 85 ALA A O 1
ATOM 689 N N . LYS A 1 86 ? -8.43 -15.07 -11.906 1 97.31 86 LYS A N 1
ATOM 690 C CA . LYS A 1 86 ? -7.547 -16.047 -12.547 1 97.31 86 LYS A CA 1
ATOM 691 C C . LYS A 1 86 ? -6.289 -16.281 -11.711 1 97.31 86 LYS A C 1
ATOM 693 O O . LYS A 1 86 ? -5.883 -15.406 -10.945 1 97.31 86 LYS A O 1
ATOM 698 N N . PHE A 1 87 ? -5.734 -17.391 -11.844 1 97.5 87 PHE A N 1
ATOM 699 C CA . PHE A 1 87 ? -4.5 -17.797 -11.188 1 97.5 87 PHE A CA 1
ATOM 700 C C . PHE A 1 87 ? -3.365 -17.938 -12.195 1 97.5 87 PHE A C 1
ATOM 702 O O . PHE A 1 87 ? -3.488 -18.656 -13.18 1 97.5 87 PHE A O 1
ATOM 709 N N . VAL A 1 88 ? -2.314 -17.203 -11.953 1 97.19 88 VAL A N 1
ATOM 710 C CA . VAL A 1 88 ? -1.16 -17.203 -12.852 1 97.19 88 VAL A CA 1
ATOM 711 C C . VAL A 1 88 ? 0.061 -17.75 -12.109 1 97.19 88 VAL A C 1
ATOM 713 O O . VAL A 1 88 ? 0.472 -17.188 -11.086 1 97.19 88 VAL A O 1
ATOM 716 N N . SER A 1 89 ? 0.546 -18.828 -12.562 1 95.12 89 SER A N 1
ATOM 717 C CA . SER A 1 89 ? 1.815 -19.344 -12.07 1 95.12 89 SER A CA 1
ATOM 718 C C . SER A 1 89 ? 2.955 -19.016 -13.031 1 95.12 89 SER A C 1
ATOM 720 O O . SER A 1 89 ? 2.936 -19.438 -14.195 1 95.12 89 SER A O 1
ATOM 722 N N . LYS A 1 90 ? 3.902 -18.281 -12.547 1 92.81 90 LYS A N 1
ATOM 723 C CA . LYS A 1 90 ? 5.008 -17.828 -13.383 1 92.81 90 LYS A CA 1
ATOM 724 C C . LYS A 1 90 ? 6.355 -18.188 -12.758 1 92.81 90 LYS A C 1
ATOM 726 O O . LYS A 1 90 ? 6.574 -17.953 -11.57 1 92.81 90 LYS A O 1
ATOM 731 N N . GLU A 1 91 ? 7.242 -18.766 -13.578 1 90.31 91 GLU A N 1
ATOM 732 C CA . GLU A 1 91 ? 8.586 -19.062 -13.094 1 90.31 91 GLU A CA 1
ATOM 733 C C . GLU A 1 91 ? 9.43 -17.781 -13.008 1 90.31 91 GLU A C 1
ATOM 735 O O . GLU A 1 91 ? 9.148 -16.812 -13.703 1 90.31 91 GLU A O 1
ATOM 740 N N . GLY A 1 92 ? 10.445 -17.891 -12.102 1 92.38 92 GLY A N 1
ATOM 741 C CA . GLY A 1 92 ? 11.328 -16.734 -11.953 1 92.38 92 GLY A CA 1
ATOM 742 C C . GLY A 1 92 ? 11.227 -16.078 -10.594 1 92.38 92 GLY A C 1
ATOM 743 O O . GLY A 1 92 ? 11.008 -16.75 -9.586 1 92.38 92 GLY A O 1
ATOM 744 N N . GLU A 1 93 ? 11.547 -14.766 -10.602 1 94.62 93 GLU A N 1
ATOM 745 C CA . GLU A 1 93 ? 11.492 -14.008 -9.359 1 94.62 93 GLU A CA 1
ATOM 746 C C . GLU A 1 93 ? 10.094 -13.438 -9.117 1 94.62 93 GLU A C 1
ATOM 748 O O . GLU A 1 93 ? 9.531 -12.773 -9.984 1 94.62 93 GLU A O 1
ATOM 753 N N . ALA A 1 94 ? 9.617 -13.617 -8 1 96.5 94 ALA A N 1
ATOM 754 C CA . ALA A 1 94 ? 8.234 -13.297 -7.668 1 96.5 94 ALA A CA 1
ATOM 755 C C . ALA A 1 94 ? 7.949 -11.812 -7.871 1 96.5 94 ALA A C 1
ATOM 757 O O . ALA A 1 94 ? 6.945 -11.445 -8.484 1 96.5 94 ALA A O 1
ATOM 758 N N . GLY A 1 95 ? 8.844 -10.984 -7.398 1 97.62 95 GLY A N 1
ATOM 759 C CA . GLY A 1 95 ? 8.641 -9.555 -7.559 1 97.62 95 GLY A CA 1
ATOM 760 C C . GLY A 1 95 ? 8.523 -9.125 -9.008 1 97.62 95 GLY A C 1
ATOM 761 O O . GLY A 1 95 ? 7.633 -8.359 -9.367 1 97.62 95 GLY A O 1
ATOM 762 N N . GLU A 1 96 ? 9.391 -9.688 -9.859 1 98.19 96 GLU A N 1
ATOM 763 C CA . GLU A 1 96 ? 9.383 -9.375 -11.281 1 98.19 96 GLU A CA 1
ATOM 764 C C . GLU A 1 96 ? 8.102 -9.867 -11.953 1 98.19 96 GLU A C 1
ATOM 766 O O . GLU A 1 96 ? 7.516 -9.164 -12.781 1 98.19 96 GLU A O 1
ATOM 771 N N . ALA A 1 97 ? 7.715 -11.031 -11.578 1 98.19 97 ALA A N 1
ATOM 772 C CA . ALA A 1 97 ? 6.504 -11.617 -12.148 1 98.19 97 ALA A CA 1
ATOM 773 C C . ALA A 1 97 ? 5.273 -10.781 -11.805 1 98.19 97 ALA A C 1
ATOM 775 O O . ALA A 1 97 ? 4.457 -10.477 -12.68 1 98.19 97 ALA A O 1
ATOM 776 N N . ILE A 1 98 ? 5.16 -10.383 -10.586 1 98.69 98 ILE A N 1
ATOM 777 C CA . ILE A 1 98 ? 4.02 -9.602 -10.117 1 98.69 98 ILE A CA 1
ATOM 778 C C . ILE A 1 98 ? 3.953 -8.281 -10.875 1 98.69 98 ILE A C 1
ATOM 780 O O . ILE A 1 98 ? 2.898 -7.906 -11.391 1 98.69 98 ILE A O 1
ATOM 784 N N . VAL A 1 99 ? 5.062 -7.613 -10.992 1 98.56 99 VAL A N 1
ATOM 785 C CA . VAL A 1 99 ? 5.109 -6.305 -11.641 1 98.56 99 VAL A CA 1
ATOM 786 C C . VAL A 1 99 ? 4.82 -6.453 -13.133 1 98.56 99 VAL A C 1
ATOM 788 O O . VAL A 1 99 ? 4.059 -5.676 -13.703 1 98.56 99 VAL A O 1
ATOM 791 N N . ALA A 1 100 ? 5.395 -7.484 -13.727 1 98.62 100 ALA A N 1
ATOM 792 C CA . ALA A 1 100 ? 5.191 -7.719 -15.148 1 98.62 100 ALA A CA 1
ATOM 793 C C . ALA A 1 100 ? 3.725 -7.996 -15.461 1 98.62 100 ALA A C 1
ATOM 795 O O . ALA A 1 100 ? 3.176 -7.469 -16.438 1 98.62 100 ALA A O 1
ATOM 796 N N . ILE A 1 101 ? 3.121 -8.773 -14.648 1 98.5 101 ILE A N 1
ATOM 797 C CA . ILE A 1 101 ? 1.723 -9.125 -14.859 1 98.5 101 ILE A CA 1
ATOM 798 C C . ILE A 1 101 ? 0.839 -7.902 -14.609 1 98.5 101 ILE A C 1
ATOM 800 O O . ILE A 1 101 ? -0.113 -7.652 -15.352 1 98.5 101 ILE A O 1
ATOM 804 N N . ALA A 1 102 ? 1.139 -7.176 -13.586 1 98.44 102 ALA A N 1
ATOM 805 C CA . ALA A 1 102 ? 0.38 -5.957 -13.312 1 98.44 102 ALA A CA 1
ATOM 806 C C . ALA A 1 102 ? 0.432 -5 -14.492 1 98.44 102 ALA A C 1
ATOM 808 O O . ALA A 1 102 ? -0.582 -4.398 -14.859 1 98.44 102 ALA A O 1
ATOM 809 N N . GLU A 1 103 ? 1.59 -4.871 -15.094 1 98.12 103 GLU A N 1
ATOM 810 C CA . GLU A 1 103 ? 1.754 -3.979 -16.234 1 98.12 103 GLU A CA 1
ATOM 811 C C . GLU A 1 103 ? 1.001 -4.5 -17.453 1 98.12 103 GLU A C 1
ATOM 813 O O . GLU A 1 103 ? 0.276 -3.752 -18.109 1 98.12 103 GLU A O 1
ATOM 818 N N . ARG A 1 104 ? 1.18 -5.738 -17.688 1 98 104 ARG A N 1
ATOM 819 C CA . ARG A 1 104 ? 0.539 -6.359 -18.844 1 98 104 ARG A CA 1
ATOM 820 C C . ARG A 1 104 ? -0.98 -6.25 -18.75 1 98 104 ARG A C 1
ATOM 822 O O . ARG A 1 104 ? -1.65 -5.984 -19.75 1 98 104 ARG A O 1
ATOM 829 N N . GLU A 1 105 ? -1.497 -6.43 -17.562 1 97.62 105 GLU A N 1
ATOM 830 C CA . GLU A 1 105 ? -2.941 -6.457 -17.359 1 97.62 105 GLU A CA 1
ATOM 831 C C . GLU A 1 105 ? -3.488 -5.059 -17.094 1 97.62 105 GLU A C 1
ATOM 833 O O . GLU A 1 105 ? -4.695 -4.883 -16.891 1 97.62 105 GLU A O 1
ATOM 838 N N . LYS A 1 106 ? -2.545 -4.062 -17 1 97.38 106 LYS A N 1
ATOM 839 C CA . LYS A 1 106 ? -2.941 -2.703 -16.641 1 97.38 106 LYS A CA 1
ATOM 840 C C . LYS A 1 106 ? -3.709 -2.686 -15.328 1 97.38 106 LYS A C 1
ATOM 842 O O . LYS A 1 106 ? -4.801 -2.121 -15.242 1 97.38 106 LYS A O 1
ATOM 847 N N . ALA A 1 107 ? -3.1 -3.293 -14.328 1 98 107 ALA A N 1
ATOM 848 C CA . ALA A 1 107 ? -3.715 -3.434 -13.016 1 98 107 ALA A CA 1
ATOM 849 C C . ALA A 1 107 ? -3.936 -2.07 -12.359 1 98 107 ALA A C 1
ATOM 851 O O . ALA A 1 107 ? -3.113 -1.163 -12.516 1 98 107 ALA A O 1
ATOM 852 N N . ASN A 1 108 ? -5.016 -1.974 -11.586 1 97.56 108 ASN A N 1
ATOM 853 C CA . ASN A 1 108 ? -5.301 -0.775 -10.797 1 97.56 108 ASN A CA 1
ATOM 854 C C . ASN A 1 108 ? -4.594 -0.808 -9.445 1 97.56 108 ASN A C 1
ATOM 856 O O . ASN A 1 108 ? -4.363 0.238 -8.836 1 97.56 108 ASN A O 1
ATOM 860 N N . LEU A 1 109 ? -4.262 -2.031 -9.094 1 98.25 109 LEU A N 1
ATOM 861 C CA . LEU A 1 109 ? -3.721 -2.23 -7.758 1 98.25 109 LEU A CA 1
ATOM 862 C C . LEU A 1 109 ? -2.912 -3.521 -7.684 1 98.25 109 LEU A C 1
ATOM 864 O O . LEU A 1 109 ? -3.297 -4.535 -8.273 1 98.25 109 LEU A O 1
ATOM 868 N N . ILE A 1 110 ? -1.831 -3.447 -6.961 1 98.75 110 ILE A N 1
ATOM 869 C CA . ILE A 1 110 ? -1.132 -4.652 -6.523 1 98.75 110 ILE A CA 1
ATOM 870 C C . ILE A 1 110 ? -1.29 -4.824 -5.016 1 98.75 110 ILE A C 1
ATOM 872 O O . ILE A 1 110 ? -1.19 -3.855 -4.262 1 98.75 110 ILE A O 1
ATOM 876 N N . VAL A 1 111 ? -1.516 -6.043 -4.562 1 98.81 111 VAL A N 1
ATOM 877 C CA . VAL A 1 111 ? -1.59 -6.402 -3.148 1 98.81 111 VAL A CA 1
ATOM 878 C C . VAL A 1 111 ? -0.51 -7.43 -2.82 1 98.81 111 VAL A C 1
ATOM 880 O O . VAL A 1 111 ? -0.375 -8.445 -3.512 1 98.81 111 VAL A O 1
ATOM 883 N N . THR A 1 112 ? 0.274 -7.152 -1.788 1 97.94 112 THR A N 1
ATOM 884 C CA . THR A 1 112 ? 1.315 -8.078 -1.35 1 97.94 112 THR A CA 1
ATOM 885 C C . THR A 1 112 ? 1.435 -8.07 0.172 1 97.94 112 THR A C 1
ATOM 887 O O . THR A 1 112 ? 1.027 -7.113 0.83 1 97.94 112 THR A O 1
ATOM 890 N N . GLY A 1 113 ? 1.893 -9.156 0.706 1 96.56 113 GLY A N 1
ATOM 891 C CA . GLY A 1 113 ? 2.34 -9.141 2.09 1 96.56 113 GLY A CA 1
ATOM 892 C C . GLY A 1 113 ? 3.686 -8.469 2.275 1 96.56 113 GLY A C 1
ATOM 893 O O . GLY A 1 113 ? 4.441 -8.305 1.314 1 96.56 113 GLY A O 1
ATOM 894 N N . THR A 1 114 ? 3.986 -8.164 3.512 1 92.31 114 THR A N 1
ATOM 895 C CA . THR A 1 114 ? 5.273 -7.551 3.82 1 92.31 114 THR A CA 1
ATOM 896 C C . THR A 1 114 ? 6.391 -8.586 3.777 1 92.31 114 THR A C 1
ATOM 898 O O . THR A 1 114 ? 7.547 -8.25 3.521 1 92.31 114 THR A O 1
ATOM 901 N N . ARG A 1 115 ? 5.891 -9.812 4.098 1 88.62 115 ARG A N 1
ATOM 902 C CA . ARG A 1 115 ? 6.82 -10.945 4.09 1 88.62 115 ARG A CA 1
ATOM 903 C C . ARG A 1 115 ? 6.215 -12.148 3.373 1 88.62 115 ARG A C 1
ATOM 905 O O . ARG A 1 115 ? 5.031 -12.133 3.025 1 88.62 115 ARG A O 1
ATOM 912 N N . GLY A 1 116 ? 7.094 -13.016 3.076 1 86.81 116 GLY A N 1
ATOM 913 C CA . GLY A 1 116 ? 6.703 -14.273 2.455 1 86.81 116 GLY A CA 1
ATOM 914 C C . GLY A 1 116 ? 7.375 -15.484 3.076 1 86.81 116 GLY A C 1
ATOM 915 O O . GLY A 1 116 ? 7.406 -15.617 4.301 1 86.81 116 GLY A O 1
ATOM 916 N N . MET A 1 117 ? 7.875 -16.188 2.24 1 80.19 117 MET A N 1
ATOM 917 C CA . MET A 1 117 ? 8.422 -17.469 2.668 1 80.19 117 MET A CA 1
ATOM 918 C C . MET A 1 117 ? 9.859 -17.312 3.168 1 80.19 117 MET A C 1
ATOM 920 O O . MET A 1 117 ? 10.445 -18.25 3.699 1 80.19 117 MET A O 1
ATOM 924 N N . GLY A 1 118 ? 10.336 -16.109 3.105 1 77.31 118 GLY A N 1
ATOM 925 C CA . GLY A 1 118 ? 11.711 -15.914 3.527 1 77.31 118 GLY A CA 1
ATOM 926 C C . GLY A 1 118 ? 11.922 -16.141 5.012 1 77.31 118 GLY A C 1
ATOM 927 O O . GLY A 1 118 ? 10.992 -15.984 5.809 1 77.31 118 GLY A O 1
ATOM 928 N N . LYS A 1 119 ? 13.125 -16.609 5.266 1 71.06 119 LYS A N 1
ATOM 929 C CA . LYS A 1 119 ? 13.422 -17.031 6.633 1 71.06 119 LYS A CA 1
ATOM 930 C C . LYS A 1 119 ? 14.047 -15.898 7.434 1 71.06 119 LYS A C 1
ATOM 932 O O . LYS A 1 119 ? 14.195 -15.992 8.648 1 71.06 119 LYS A O 1
ATOM 937 N N . LEU A 1 120 ? 14.312 -14.945 6.754 1 74.94 120 LEU A N 1
ATOM 938 C CA . LEU A 1 120 ? 14.984 -13.891 7.512 1 74.94 120 LEU A CA 1
ATOM 939 C C . LEU A 1 120 ? 13.969 -13.008 8.234 1 74.94 120 LEU A C 1
ATOM 941 O O . LEU A 1 120 ? 13.328 -12.156 7.613 1 74.94 120 LEU A O 1
ATOM 945 N N . ARG A 1 121 ? 13.93 -13.273 9.477 1 73 121 ARG A N 1
ATOM 946 C CA . ARG A 1 121 ? 12.906 -12.633 10.297 1 73 121 ARG A CA 1
ATOM 947 C C . ARG A 1 121 ? 13.273 -11.188 10.602 1 73 121 ARG A C 1
ATOM 949 O O . ARG A 1 121 ? 12.43 -10.398 11.039 1 73 121 ARG A O 1
ATOM 956 N N . ARG A 1 122 ? 14.594 -10.781 10.219 1 77.19 122 ARG A N 1
ATOM 957 C CA . ARG A 1 122 ? 15.078 -9.469 10.648 1 77.19 122 ARG A CA 1
ATOM 958 C C . ARG A 1 122 ? 14.625 -8.375 9.688 1 77.19 122 ARG A C 1
ATOM 960 O O . ARG A 1 122 ? 14.797 -7.188 9.969 1 77.19 122 ARG A O 1
ATOM 967 N N . THR A 1 123 ? 14.156 -8.953 8.648 1 81.25 123 THR A N 1
ATOM 968 C CA . THR A 1 123 ? 13.734 -7.949 7.68 1 81.25 123 THR A CA 1
ATOM 969 C C . THR A 1 123 ? 12.266 -7.59 7.887 1 81.25 123 THR A C 1
ATOM 971 O O . THR A 1 123 ? 11.438 -8.461 8.148 1 81.25 123 THR A O 1
ATOM 974 N N . PHE A 1 124 ? 11.961 -6.34 7.918 1 83.25 124 PHE A N 1
ATOM 975 C CA . PHE A 1 124 ? 10.586 -5.891 8.062 1 83.25 124 PHE A CA 1
ATOM 976 C C . PHE A 1 124 ? 9.836 -6.023 6.742 1 83.25 124 PHE A C 1
ATOM 978 O O . PHE A 1 124 ? 8.648 -6.375 6.727 1 83.25 124 PHE A O 1
ATOM 985 N N . LEU A 1 125 ? 10.594 -5.762 5.703 1 91.88 125 LEU A N 1
ATOM 986 C CA . LEU A 1 125 ? 10.031 -5.844 4.359 1 91.88 125 LEU A CA 1
ATOM 987 C C . LEU A 1 125 ? 10.75 -6.906 3.531 1 91.88 125 LEU A C 1
ATOM 989 O O . LEU A 1 125 ? 11.977 -6.855 3.379 1 91.88 125 LEU A O 1
ATOM 993 N N . GLY A 1 126 ? 10.055 -7.773 3.029 1 92.81 126 GLY A N 1
ATOM 994 C CA . GLY A 1 126 ? 10.625 -8.836 2.217 1 92.81 126 GLY A CA 1
ATOM 995 C C . GLY A 1 126 ? 11.109 -8.359 0.86 1 92.81 126 GLY A C 1
ATOM 996 O O . GLY A 1 126 ? 10.727 -7.277 0.406 1 92.81 126 GLY A O 1
ATOM 997 N N . SER A 1 127 ? 11.883 -9.227 0.265 1 93.31 127 SER A N 1
ATOM 998 C CA . SER A 1 127 ? 12.5 -8.883 -1.012 1 93.31 127 SER A CA 1
ATOM 999 C C . SER A 1 127 ? 11.453 -8.703 -2.105 1 93.31 127 SER A C 1
ATOM 1001 O O . SER A 1 127 ? 11.594 -7.828 -2.963 1 93.31 127 SER A O 1
ATOM 1003 N N . VAL A 1 128 ? 10.406 -9.445 -2.076 1 95.12 128 VAL A N 1
ATOM 1004 C CA . VAL A 1 128 ? 9.367 -9.359 -3.098 1 95.12 128 VAL A CA 1
ATOM 1005 C C . VAL A 1 128 ? 8.594 -8.055 -2.945 1 95.12 128 VAL A C 1
ATOM 1007 O O . VAL A 1 128 ? 8.461 -7.289 -3.904 1 95.12 128 VAL A O 1
ATOM 1010 N N . SER A 1 129 ? 8.086 -7.773 -1.757 1 96.25 129 SER A N 1
ATOM 1011 C CA . SER A 1 129 ? 7.348 -6.535 -1.536 1 96.25 129 SER A CA 1
ATOM 1012 C C . SER A 1 129 ? 8.219 -5.312 -1.806 1 96.25 129 SER A C 1
ATOM 1014 O O . SER A 1 129 ? 7.75 -4.32 -2.363 1 96.25 129 SER A O 1
ATOM 1016 N N . ASP A 1 130 ? 9.438 -5.43 -1.443 1 94.75 130 ASP A N 1
ATOM 1017 C CA . ASP A 1 130 ? 10.375 -4.344 -1.712 1 94.75 130 ASP A CA 1
ATOM 1018 C C . ASP A 1 130 ? 10.516 -4.094 -3.213 1 94.75 130 ASP A C 1
ATOM 1020 O O . ASP A 1 130 ? 10.43 -2.951 -3.666 1 94.75 130 ASP A O 1
ATOM 1024 N N . TYR A 1 131 ? 10.695 -5.137 -3.938 1 96.19 131 TYR A N 1
ATOM 1025 C CA . TYR A 1 131 ? 10.797 -5.016 -5.387 1 96.19 131 TYR A CA 1
ATOM 1026 C C . TYR A 1 131 ? 9.531 -4.426 -5.98 1 96.19 131 TYR A C 1
ATOM 1028 O O . TYR A 1 131 ? 9.586 -3.518 -6.812 1 96.19 131 TYR A O 1
ATOM 1036 N N . VAL A 1 132 ? 8.43 -4.844 -5.562 1 97.56 132 VAL A N 1
ATOM 1037 C CA . VAL A 1 132 ? 7.137 -4.422 -6.098 1 97.56 132 VAL A CA 1
ATOM 1038 C C . VAL A 1 132 ? 6.934 -2.932 -5.844 1 97.56 132 VAL A C 1
ATOM 1040 O O . VAL A 1 132 ? 6.582 -2.182 -6.758 1 97.56 132 VAL A O 1
ATOM 1043 N N . ILE A 1 133 ? 7.207 -2.498 -4.664 1 96.38 133 ILE A N 1
ATOM 1044 C CA . ILE A 1 133 ? 6.984 -1.105 -4.293 1 96.38 133 ILE A CA 1
ATOM 1045 C C . ILE A 1 133 ? 7.867 -0.196 -5.141 1 96.38 133 ILE A C 1
ATOM 1047 O O . ILE A 1 133 ? 7.453 0.901 -5.523 1 96.38 133 ILE A O 1
ATOM 1051 N N . HIS A 1 134 ? 8.969 -0.651 -5.512 1 94.88 134 HIS A N 1
ATOM 1052 C CA . HIS A 1 134 ? 9.938 0.188 -6.211 1 94.88 134 HIS A CA 1
ATOM 1053 C C . HIS A 1 134 ? 9.695 0.165 -7.719 1 94.88 134 HIS A C 1
ATOM 1055 O O . HIS A 1 134 ? 10.141 1.062 -8.438 1 94.88 134 HIS A O 1
ATOM 1061 N N . HIS A 1 135 ? 8.953 -0.811 -8.164 1 96.06 135 HIS A N 1
ATOM 1062 C CA . HIS A 1 135 ? 8.938 -0.982 -9.609 1 96.06 135 HIS A CA 1
ATOM 1063 C C . HIS A 1 135 ? 7.512 -0.912 -10.156 1 96.06 135 HIS A C 1
ATOM 1065 O O . HIS A 1 135 ? 7.312 -0.771 -11.367 1 96.06 135 HIS A O 1
ATOM 1071 N N . ALA A 1 136 ? 6.555 -1.059 -9.281 1 96.5 136 ALA A N 1
ATOM 1072 C CA . ALA A 1 136 ? 5.164 -1.021 -9.734 1 96.5 136 ALA A CA 1
ATOM 1073 C C . ALA A 1 136 ? 4.816 0.345 -10.32 1 96.5 136 ALA A C 1
ATOM 1075 O O . ALA A 1 136 ? 5.273 1.376 -9.82 1 96.5 136 ALA A O 1
ATOM 1076 N N . LYS A 1 137 ? 3.922 0.335 -11.266 1 95.19 137 LYS A N 1
ATOM 1077 C CA . LYS A 1 137 ? 3.457 1.575 -11.883 1 95.19 137 LYS A CA 1
ATOM 1078 C C . LYS A 1 137 ? 2.064 1.95 -11.383 1 95.19 137 LYS A C 1
ATOM 1080 O O . LYS A 1 137 ? 1.544 3.016 -11.719 1 95.19 137 LYS A O 1
ATOM 1085 N N . CYS A 1 138 ? 1.486 1.063 -10.656 1 97 138 CYS A N 1
ATOM 1086 C CA . CYS A 1 138 ? 0.189 1.302 -10.039 1 97 138 CYS A CA 1
ATOM 1087 C C . CYS A 1 138 ? 0.299 1.277 -8.516 1 97 138 CYS A C 1
ATOM 1089 O O . CYS A 1 138 ? 1.341 0.909 -7.973 1 97 138 CYS A O 1
ATOM 1091 N N . PRO A 1 139 ? -0.732 1.704 -7.777 1 98.06 139 PRO A N 1
ATOM 1092 C CA . PRO A 1 139 ? -0.712 1.657 -6.316 1 98.06 139 PRO A CA 1
ATOM 1093 C C . PRO A 1 139 ? -0.474 0.25 -5.773 1 98.06 139 PRO A C 1
ATOM 1095 O O . PRO A 1 139 ? -0.876 -0.734 -6.398 1 98.06 139 PRO A O 1
ATOM 1098 N N . VAL A 1 140 ? 0.214 0.209 -4.648 1 98.38 140 VAL A N 1
ATOM 1099 C CA . VAL A 1 140 ? 0.542 -1.06 -4.004 1 98.38 140 VAL A CA 1
ATOM 1100 C C . VAL A 1 140 ? 0.027 -1.061 -2.568 1 98.38 140 VAL A C 1
ATOM 1102 O O . VAL A 1 140 ? 0.271 -0.116 -1.813 1 98.38 140 VAL A O 1
ATOM 1105 N N . LEU A 1 141 ? -0.717 -2.051 -2.264 1 98.44 141 LEU A N 1
ATOM 1106 C CA . LEU A 1 141 ? -1.133 -2.32 -0.892 1 98.44 141 LEU A CA 1
ATOM 1107 C C . LEU A 1 141 ? -0.232 -3.367 -0.246 1 98.44 141 LEU A C 1
ATOM 1109 O O . LEU A 1 141 ? -0.186 -4.516 -0.694 1 98.44 141 LEU A O 1
ATOM 1113 N N . VAL A 1 142 ? 0.477 -2.943 0.736 1 97.94 142 VAL A N 1
ATOM 1114 C CA . VAL A 1 142 ? 1.355 -3.834 1.486 1 97.94 142 VAL A CA 1
ATOM 1115 C C . VAL A 1 142 ? 0.714 -4.188 2.826 1 97.94 142 VAL A C 1
ATOM 1117 O O . VAL A 1 142 ? 0.471 -3.305 3.654 1 97.94 142 VAL A O 1
ATOM 1120 N N . CYS A 1 143 ? 0.464 -5.434 3.012 1 97.25 143 CYS A N 1
ATOM 1121 C CA . CYS A 1 143 ? -0.27 -5.871 4.191 1 97.25 143 CYS A CA 1
ATOM 1122 C C . CYS A 1 143 ? 0.652 -6.59 5.172 1 97.25 143 CYS A C 1
ATOM 1124 O O . CYS A 1 143 ? 1.465 -7.422 4.77 1 97.25 143 CYS A O 1
ATOM 1126 N N . ARG A 1 144 ? 0.471 -6.133 6.348 1 85.69 144 ARG A N 1
ATOM 1127 C CA . ARG A 1 144 ? 1.24 -6.742 7.43 1 85.69 144 ARG A CA 1
ATOM 1128 C C . ARG A 1 144 ? 0.367 -7.664 8.273 1 85.69 144 ARG A C 1
ATOM 1130 O O . ARG A 1 144 ? -0.862 -7.574 8.227 1 85.69 144 ARG A O 1
ATOM 1137 N N . LYS A 1 145 ? 0.943 -8.602 8.797 1 71.31 145 LYS A N 1
ATOM 1138 C CA . LYS A 1 145 ? 0.225 -9.477 9.719 1 71.31 145 LYS A CA 1
ATOM 1139 C C . LYS A 1 145 ? 0.128 -8.859 11.109 1 71.31 145 LYS A C 1
ATOM 1141 O O . LYS A 1 145 ? 1.063 -8.203 11.57 1 71.31 145 LYS A O 1
ATOM 1146 N N . MET B 1 1 ? -22.234 8.312 18.188 1 30.75 1 MET B N 1
ATOM 1147 C CA . MET B 1 1 ? -21.656 8.352 16.844 1 30.75 1 MET B CA 1
ATOM 1148 C C . MET B 1 1 ? -20.984 7.023 16.516 1 30.75 1 MET B C 1
ATOM 1150 O O . MET B 1 1 ? -20.312 6.43 17.359 1 30.75 1 MET B O 1
ATOM 1154 N N . ALA B 1 2 ? -21.344 6.223 15.719 1 38.47 2 ALA B N 1
ATOM 1155 C CA . ALA B 1 2 ? -20.953 4.824 15.578 1 38.47 2 ALA B CA 1
ATOM 1156 C C . ALA B 1 2 ? -19.438 4.684 15.484 1 38.47 2 ALA B C 1
ATOM 1158 O O . ALA B 1 2 ? -18.812 5.234 14.578 1 38.47 2 ALA B O 1
ATOM 1159 N N . GLU B 1 3 ? -18.531 4.703 16.406 1 50.5 3 GLU B N 1
ATOM 1160 C CA . GLU B 1 3 ? -17.156 4.398 16.797 1 50.5 3 GLU B CA 1
ATOM 1161 C C . GLU B 1 3 ? -16.531 3.346 15.867 1 50.5 3 GLU B C 1
ATOM 1163 O O . GLU B 1 3 ? -15.398 2.916 16.078 1 50.5 3 GLU B O 1
ATOM 1168 N N . GLY B 1 4 ? -17.219 2.775 14.789 1 66 4 GLY B N 1
ATOM 1169 C CA . GLY B 1 4 ? -17.094 1.41 14.297 1 66 4 GLY B CA 1
ATOM 1170 C C . GLY B 1 4 ? -16.438 1.319 12.938 1 66 4 GLY B C 1
ATOM 1171 O O . GLY B 1 4 ? -16.203 0.222 12.43 1 66 4 GLY B O 1
ATOM 1172 N N . GLY B 1 5 ? -16.188 2.535 12.289 1 88.75 5 GLY B N 1
ATOM 1173 C CA . GLY B 1 5 ? -15.68 2.348 10.938 1 88.75 5 GLY B CA 1
ATOM 1174 C C . GLY B 1 5 ? -14.172 2.217 10.875 1 88.75 5 GLY B C 1
ATOM 1175 O O . GLY B 1 5 ? -13.477 2.445 11.867 1 88.75 5 GLY B O 1
ATOM 1176 N N . ARG B 1 6 ? -13.633 1.747 9.82 1 96.19 6 ARG B N 1
ATOM 1177 C CA . ARG B 1 6 ? -12.188 1.675 9.594 1 96.19 6 ARG B CA 1
ATOM 1178 C C . ARG B 1 6 ? -11.539 3.041 9.773 1 96.19 6 ARG B C 1
ATOM 1180 O O . ARG B 1 6 ? -12.047 4.051 9.281 1 96.19 6 ARG B O 1
ATOM 1187 N N . LYS B 1 7 ? -10.508 3.064 10.562 1 98.31 7 LYS B N 1
ATOM 1188 C CA . LYS B 1 7 ? -9.695 4.27 10.695 1 98.31 7 LYS B CA 1
ATOM 1189 C C . LYS B 1 7 ? -8.562 4.281 9.672 1 98.31 7 LYS B C 1
ATOM 1191 O O . LYS B 1 7 ? -7.723 3.377 9.648 1 98.31 7 LYS B O 1
ATOM 1196 N N . VAL B 1 8 ? -8.539 5.332 8.883 1 98.69 8 VAL B N 1
ATOM 1197 C CA . VAL B 1 8 ? -7.586 5.457 7.789 1 98.69 8 VAL B CA 1
ATOM 1198 C C . VAL B 1 8 ? -6.746 6.719 7.98 1 98.69 8 VAL B C 1
ATOM 1200 O O . VAL B 1 8 ? -7.281 7.828 8.031 1 98.69 8 VAL B O 1
ATOM 1203 N N . VAL B 1 9 ? -5.469 6.5 8.102 1 98.81 9 VAL B N 1
ATOM 1204 C CA . VAL B 1 9 ? -4.539 7.621 8.203 1 98.81 9 VAL B CA 1
ATOM 1205 C C . VAL B 1 9 ? -3.938 7.926 6.832 1 98.81 9 VAL B C 1
ATOM 1207 O O . VAL B 1 9 ? -3.379 7.039 6.184 1 98.81 9 VAL B O 1
ATOM 1210 N N . ILE B 1 10 ? -4.062 9.156 6.414 1 98.88 10 ILE B N 1
ATOM 1211 C CA . ILE B 1 10 ? -3.541 9.57 5.113 1 98.88 10 ILE B CA 1
ATOM 1212 C C . ILE B 1 10 ? -2.529 10.703 5.301 1 98.88 10 ILE B C 1
ATOM 1214 O O . ILE B 1 10 ? -2.855 11.75 5.863 1 98.88 10 ILE B O 1
ATOM 1218 N N . GLY B 1 11 ? -1.264 10.445 4.875 1 98.5 11 GLY B N 1
ATOM 1219 C CA . GLY B 1 11 ? -0.285 11.516 4.832 1 98.5 11 GLY B CA 1
ATOM 1220 C C . GLY B 1 11 ? -0.562 12.531 3.738 1 98.5 11 GLY B C 1
ATOM 1221 O O . GLY B 1 11 ? -0.679 12.172 2.564 1 98.5 11 GLY B O 1
ATOM 1222 N N . VAL B 1 12 ? -0.612 13.828 4.133 1 98.06 12 VAL B N 1
ATOM 1223 C CA . VAL B 1 12 ? -0.919 14.836 3.123 1 98.06 12 VAL B CA 1
ATOM 1224 C C . VAL B 1 12 ? 0.09 15.977 3.209 1 98.06 12 VAL B C 1
ATOM 1226 O O . VAL B 1 12 ? 0.658 16.234 4.273 1 98.06 12 VAL B O 1
ATOM 1229 N N . ASP B 1 13 ? 0.359 16.531 2.121 1 95.56 13 ASP B N 1
ATOM 1230 C CA . ASP B 1 13 ? 1.156 17.75 1.975 1 95.56 13 ASP B CA 1
ATOM 1231 C C . ASP B 1 13 ? 0.735 18.531 0.736 1 95.56 13 ASP B C 1
ATOM 1233 O O . ASP B 1 13 ? -0.367 18.344 0.218 1 95.56 13 ASP B O 1
ATOM 1237 N N . GLU B 1 14 ? 1.507 19.391 0.282 1 93.94 14 GLU B N 1
ATOM 1238 C CA . GLU B 1 14 ? 1.13 20.25 -0.834 1 93.94 14 GLU B CA 1
ATOM 1239 C C . GLU B 1 14 ? 1.396 19.578 -2.172 1 93.94 14 GLU B C 1
ATOM 1241 O O . GLU B 1 14 ? 1.026 20.094 -3.227 1 93.94 14 GLU B O 1
ATOM 1246 N N . SER B 1 15 ? 2.029 18.453 -2.16 1 93.25 15 SER B N 1
ATOM 1247 C CA . SER B 1 15 ? 2.441 17.781 -3.391 1 93.25 15 SER B CA 1
ATOM 1248 C C . SER B 1 15 ? 1.248 17.172 -4.113 1 93.25 15 SER B C 1
ATOM 1250 O O . SER B 1 15 ? 0.252 16.812 -3.482 1 93.25 15 SER B O 1
ATOM 1252 N N . SER B 1 16 ? 1.311 17.031 -5.449 1 94.31 16 SER B N 1
ATOM 1253 C CA . SER B 1 16 ? 0.299 16.344 -6.242 1 94.31 16 SER B CA 1
ATOM 1254 C C . SER B 1 16 ? 0.266 14.852 -5.914 1 94.31 16 SER B C 1
ATOM 1256 O O . SER B 1 16 ? -0.778 14.211 -6.035 1 94.31 16 SER B O 1
ATOM 1258 N N . PHE B 1 17 ? 1.368 14.305 -5.414 1 94.88 17 PHE B N 1
ATOM 1259 C CA . PHE B 1 17 ? 1.427 12.891 -5.059 1 94.88 17 PHE B CA 1
ATOM 1260 C C . PHE B 1 17 ? 0.527 12.594 -3.865 1 94.88 17 PHE B C 1
ATOM 1262 O O . PHE B 1 17 ? -0.201 11.602 -3.861 1 94.88 17 PHE B O 1
ATOM 1269 N N . ALA B 1 18 ? 0.626 13.484 -2.863 1 96.56 18 ALA B N 1
ATOM 1270 C CA . ALA B 1 18 ? -0.231 13.312 -1.692 1 96.56 18 ALA B CA 1
ATOM 1271 C C . ALA B 1 18 ? -1.704 13.453 -2.066 1 96.56 18 ALA B C 1
ATOM 1273 O O . ALA B 1 18 ? -2.545 12.688 -1.59 1 96.56 18 ALA B O 1
ATOM 1274 N N . GLU B 1 19 ? -1.973 14.383 -2.945 1 97.06 19 GLU B N 1
ATOM 1275 C CA . GLU B 1 19 ? -3.35 14.586 -3.389 1 97.06 19 GLU B CA 1
ATOM 1276 C C . GLU B 1 19 ? -3.867 13.375 -4.156 1 97.06 19 GLU B C 1
ATOM 1278 O O . GLU B 1 19 ? -5.004 12.945 -3.951 1 97.06 19 GLU B O 1
ATOM 1283 N N . GLU B 1 20 ? -3.076 12.875 -5.016 1 96.88 20 GLU B N 1
ATOM 1284 C CA . GLU B 1 20 ? -3.467 11.711 -5.805 1 96.88 20 GLU B CA 1
ATOM 1285 C C . GLU B 1 20 ? -3.686 10.492 -4.914 1 96.88 20 GLU B C 1
ATOM 1287 O O . GLU B 1 20 ? -4.574 9.68 -5.176 1 96.88 20 GLU B O 1
ATOM 1292 N N . ALA B 1 21 ? -2.857 10.375 -3.896 1 98.31 21 ALA B N 1
ATOM 1293 C CA . ALA B 1 21 ? -3.047 9.273 -2.955 1 98.31 21 ALA B CA 1
ATOM 1294 C C . ALA B 1 21 ? -4.398 9.375 -2.256 1 98.31 21 ALA B C 1
ATOM 1296 O O . ALA B 1 21 ? -5.129 8.391 -2.154 1 98.31 21 ALA B O 1
ATOM 1297 N N . PHE B 1 22 ? -4.738 10.586 -1.848 1 98.5 22 PHE B N 1
ATOM 1298 C CA . PHE B 1 22 ? -6.043 10.82 -1.24 1 98.5 22 PHE B CA 1
ATOM 1299 C C . PHE B 1 22 ? -7.164 10.469 -2.209 1 98.5 22 PHE B C 1
ATOM 1301 O O . PHE B 1 22 ? -8.086 9.719 -1.86 1 98.5 22 PHE B O 1
ATOM 1308 N N . ASN B 1 23 ? -7.043 10.992 -3.416 1 98.12 23 ASN B N 1
ATOM 1309 C CA . ASN B 1 23 ? -8.078 10.766 -4.418 1 98.12 23 ASN B CA 1
ATOM 1310 C C . ASN B 1 23 ? -8.227 9.281 -4.738 1 98.12 23 ASN B C 1
ATOM 1312 O O . ASN B 1 23 ? -9.352 8.781 -4.852 1 98.12 23 ASN B O 1
ATOM 1316 N N . PHE B 1 24 ? -7.152 8.633 -4.887 1 98.06 24 PHE B N 1
ATOM 1317 C CA . PHE B 1 24 ? -7.199 7.211 -5.215 1 98.06 24 PHE B CA 1
ATOM 1318 C C . PHE B 1 24 ? -7.934 6.43 -4.133 1 98.06 24 PHE B C 1
ATOM 1320 O O . PHE B 1 24 ? -8.82 5.629 -4.434 1 98.06 24 PHE B O 1
ATOM 1327 N N . TYR B 1 25 ? -7.551 6.699 -2.844 1 98.31 25 TYR B N 1
ATOM 1328 C CA . TYR B 1 25 ? -8.234 6.02 -1.748 1 98.31 25 TYR B CA 1
ATOM 1329 C C . TYR B 1 25 ? -9.727 6.32 -1.763 1 98.31 25 TYR B C 1
ATOM 1331 O O . TYR B 1 25 ? -10.555 5.41 -1.692 1 98.31 25 TYR B O 1
ATOM 1339 N N . ALA B 1 26 ? -10.055 7.566 -1.916 1 97.94 26 ALA B N 1
ATOM 1340 C CA . ALA B 1 26 ? -11.445 8 -1.858 1 97.94 26 ALA B CA 1
ATOM 1341 C C . ALA B 1 26 ? -12.266 7.383 -2.986 1 97.94 26 ALA B C 1
ATOM 1343 O O . ALA B 1 26 ? -13.406 6.957 -2.777 1 97.94 26 ALA B O 1
ATOM 1344 N N . GLU B 1 27 ? -11.664 7.273 -4.137 1 96.75 27 GLU B N 1
ATOM 1345 C CA . GLU B 1 27 ? -12.367 6.801 -5.324 1 96.75 27 GLU B CA 1
ATOM 1346 C C . GLU B 1 27 ? -12.5 5.281 -5.316 1 96.75 27 GLU B C 1
ATOM 1348 O O . GLU B 1 27 ? -13.453 4.73 -5.883 1 96.75 27 GLU B O 1
ATOM 1353 N N . ASN B 1 28 ? -11.594 4.66 -4.629 1 96.31 28 ASN B N 1
ATOM 1354 C CA . ASN B 1 28 ? -11.516 3.221 -4.852 1 96.31 28 ASN B CA 1
ATOM 1355 C C . ASN B 1 28 ? -11.859 2.441 -3.582 1 96.31 28 ASN B C 1
ATOM 1357 O O . ASN B 1 28 ? -12.312 1.298 -3.656 1 96.31 28 ASN B O 1
ATOM 1361 N N . PHE B 1 29 ? -11.68 3.092 -2.369 1 96.94 29 PHE B N 1
ATOM 1362 C CA . PHE B 1 29 ? -11.695 2.232 -1.191 1 96.94 29 PHE B CA 1
ATOM 1363 C C . PHE B 1 29 ? -12.523 2.855 -0.076 1 96.94 29 PHE B C 1
ATOM 1365 O O . PHE B 1 29 ? -12.805 2.205 0.935 1 96.94 29 PHE B O 1
ATOM 1372 N N . LEU B 1 30 ? -12.953 4.082 -0.283 1 97.31 30 LEU B N 1
ATOM 1373 C CA . LEU B 1 30 ? -13.68 4.789 0.762 1 97.31 30 LEU B CA 1
ATOM 1374 C C . LEU B 1 30 ? -15 4.09 1.068 1 97.31 30 LEU B C 1
ATOM 1376 O O . LEU B 1 30 ? -15.75 3.729 0.153 1 97.31 30 LEU B O 1
ATOM 1380 N N . LYS B 1 31 ? -15.227 3.848 2.307 1 96.06 31 LYS B N 1
ATOM 1381 C CA . LYS B 1 31 ? -16.516 3.387 2.814 1 96.06 31 LYS B CA 1
ATOM 1382 C C . LYS B 1 31 ? -17.219 4.492 3.588 1 96.06 31 LYS B C 1
ATOM 1384 O O . LYS B 1 31 ? -16.578 5.371 4.16 1 96.06 31 LYS B O 1
ATOM 1389 N N . GLU B 1 32 ? -18.422 4.387 3.723 1 94 32 GLU B N 1
ATOM 1390 C CA . GLU B 1 32 ? -19.266 5.41 4.336 1 94 32 GLU B CA 1
ATOM 1391 C C . GLU B 1 32 ? -18.875 5.645 5.793 1 94 32 GLU B C 1
ATOM 1393 O O . GLU B 1 32 ? -18.875 6.785 6.262 1 94 32 GLU B O 1
ATOM 1398 N N . ASP B 1 33 ? -18.453 4.594 6.426 1 95.44 33 ASP B N 1
ATOM 1399 C CA . ASP B 1 33 ? -18.234 4.703 7.863 1 95.44 33 ASP B CA 1
ATOM 1400 C C . ASP B 1 33 ? -16.75 4.875 8.172 1 95.44 33 ASP B C 1
ATOM 1402 O O . ASP B 1 33 ? -16.344 4.875 9.336 1 95.44 33 ASP B O 1
ATOM 1406 N N . ASP B 1 34 ? -15.969 5.078 7.133 1 97.94 34 ASP B N 1
ATOM 1407 C CA . ASP B 1 34 ? -14.547 5.293 7.363 1 97.94 34 ASP B CA 1
ATOM 1408 C C . ASP B 1 34 ? -14.305 6.562 8.18 1 97.94 34 ASP B C 1
ATOM 1410 O O . ASP B 1 34 ? -14.992 7.566 7.984 1 97.94 34 ASP B O 1
ATOM 1414 N N . VAL B 1 35 ? -13.352 6.449 9.047 1 98.19 35 VAL B N 1
ATOM 1415 C CA . VAL B 1 35 ? -12.828 7.609 9.766 1 98.19 35 VAL B CA 1
ATOM 1416 C C . VAL B 1 35 ? -11.477 8.008 9.18 1 98.19 35 VAL B C 1
ATOM 1418 O O . VAL B 1 35 ? -10.508 7.258 9.273 1 98.19 35 VAL B O 1
ATOM 1421 N N . ILE B 1 36 ? -11.445 9.227 8.625 1 98.56 36 ILE B N 1
ATOM 1422 C CA . ILE B 1 36 ? -10.25 9.656 7.914 1 98.56 36 ILE B CA 1
ATOM 1423 C C . ILE B 1 36 ? -9.438 10.602 8.797 1 98.56 36 ILE B C 1
ATOM 1425 O O . ILE B 1 36 ? -9.977 11.578 9.328 1 98.56 36 ILE B O 1
ATOM 1429 N N . ILE B 1 37 ? -8.203 10.281 8.969 1 98.75 37 ILE B N 1
ATOM 1430 C CA . ILE B 1 37 ? -7.266 11.141 9.688 1 98.75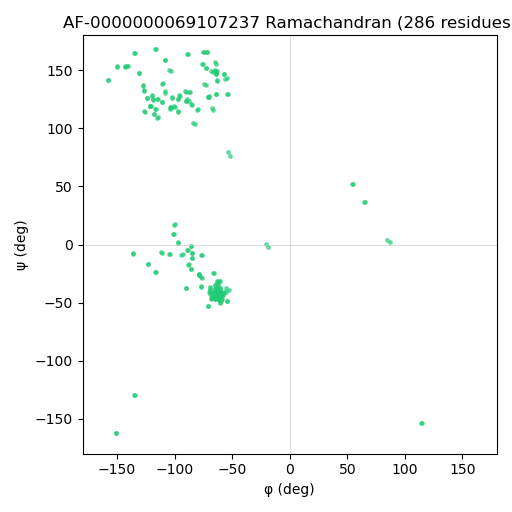 37 ILE B CA 1
ATOM 1431 C C . ILE B 1 37 ? -6.184 11.641 8.734 1 98.75 37 ILE B C 1
ATOM 1433 O O . ILE B 1 37 ? -5.336 10.859 8.281 1 98.75 37 ILE B O 1
ATOM 1437 N N . LEU B 1 38 ? -6.23 12.883 8.43 1 98.81 38 LEU B N 1
ATOM 1438 C CA . LEU B 1 38 ? -5.227 13.508 7.578 1 98.81 38 LEU B CA 1
ATOM 1439 C C . LEU B 1 38 ? -4.059 14.031 8.414 1 98.81 38 LEU B C 1
ATOM 1441 O O . LEU B 1 38 ? -4.258 14.812 9.344 1 98.81 38 LEU B O 1
ATOM 1445 N N . VAL B 1 39 ? -2.865 13.602 8.078 1 98.56 39 VAL B N 1
ATOM 1446 C CA . VAL B 1 39 ? -1.686 13.984 8.844 1 98.56 39 VAL B CA 1
ATOM 1447 C C . VAL B 1 39 ? -0.759 14.836 7.98 1 98.56 39 VAL B C 1
ATOM 1449 O O . VAL B 1 39 ? -0.358 14.414 6.891 1 98.56 39 VAL B O 1
ATOM 1452 N N . HIS B 1 40 ? -0.469 15.93 8.484 1 97.75 40 HIS B N 1
ATOM 1453 C CA . HIS B 1 40 ? 0.448 16.859 7.828 1 97.75 40 HIS B CA 1
ATOM 1454 C C . HIS B 1 40 ? 1.562 17.297 8.773 1 97.75 40 HIS B C 1
ATOM 1456 O O . HIS B 1 40 ? 1.312 17.562 9.953 1 97.75 40 HIS B O 1
ATOM 1462 N N . THR B 1 41 ? 2.777 17.328 8.266 1 95.12 41 THR B N 1
ATOM 1463 C CA . THR B 1 41 ? 3.928 17.875 8.977 1 95.12 41 THR B CA 1
ATOM 1464 C C . THR B 1 41 ? 4.504 19.078 8.219 1 95.12 41 THR B C 1
ATOM 1466 O O . THR B 1 41 ? 5.121 18.906 7.164 1 95.12 41 THR B O 1
ATOM 1469 N N . PRO B 1 42 ? 4.355 20.219 8.82 1 90.25 42 PRO B N 1
ATOM 1470 C CA . PRO B 1 42 ? 4.871 21.406 8.141 1 90.25 42 PRO B CA 1
ATOM 1471 C C . PRO B 1 42 ? 6.387 21.391 7.988 1 90.25 42 PRO B C 1
ATOM 1473 O O . PRO B 1 42 ? 7.086 20.75 8.781 1 90.25 42 PRO B O 1
ATOM 1476 N N . GLU B 1 43 ? 6.852 22.016 6.906 1 79.88 43 GLU B N 1
ATOM 1477 C CA . GLU B 1 43 ? 8.289 22.188 6.707 1 79.88 43 GLU B CA 1
ATOM 1478 C C . GLU B 1 43 ? 8.938 22.875 7.902 1 79.88 43 GLU B C 1
ATOM 1480 O O . GLU B 1 43 ? 8.312 23.719 8.547 1 79.88 43 GLU B O 1
ATOM 1485 N N . ARG B 1 44 ? 10.18 22.391 8.164 1 77 44 ARG B N 1
ATOM 1486 C CA . ARG B 1 44 ? 10.93 23.031 9.234 1 77 44 ARG B CA 1
ATOM 1487 C C . ARG B 1 44 ? 11.688 24.25 8.727 1 77 44 ARG B C 1
ATOM 1489 O O . ARG B 1 44 ? 12.336 24.188 7.672 1 77 44 ARG B O 1
ATOM 1496 N N . TYR B 1 45 ? 11.32 25.391 9.367 1 74.44 45 TYR B N 1
ATOM 1497 C CA . TYR B 1 45 ? 12.109 26.594 9.094 1 74.44 45 TYR B CA 1
ATOM 1498 C C . TYR B 1 45 ? 13.18 26.797 10.164 1 74.44 45 TYR B C 1
ATOM 1500 O O . TYR B 1 45 ? 12.969 26.469 11.336 1 74.44 45 TYR B O 1
ATOM 1508 N N . ASN B 1 46 ? 14.438 26.984 9.688 1 76.62 46 ASN B N 1
ATOM 1509 C CA . ASN B 1 46 ? 15.5 27.375 10.609 1 76.62 46 ASN B CA 1
ATOM 1510 C C . ASN B 1 46 ? 15.461 28.859 10.922 1 76.62 46 ASN B C 1
ATOM 1512 O O . ASN B 1 46 ? 15.648 29.688 10.031 1 76.62 46 ASN B O 1
ATOM 1516 N N . PHE B 1 47 ? 15.211 29.172 12.219 1 78.12 47 PHE B N 1
ATOM 1517 C CA . PHE B 1 47 ? 15.039 30.562 12.617 1 78.12 47 PHE B CA 1
ATOM 1518 C C . PHE B 1 47 ? 16.312 31.109 13.242 1 78.12 47 PHE B C 1
ATOM 1520 O O . PHE B 1 47 ? 16.328 32.219 13.766 1 78.12 47 PHE B O 1
ATOM 1527 N N . VAL B 1 48 ? 17.359 30.297 12.93 1 79.5 48 VAL B N 1
ATOM 1528 C CA . VAL B 1 48 ? 18.594 30.734 13.562 1 79.5 48 VAL B CA 1
ATOM 1529 C C . VAL B 1 48 ? 19.031 32.062 12.984 1 79.5 48 VAL B C 1
ATOM 1531 O O . VAL B 1 48 ? 19.172 32.219 11.766 1 79.5 48 VAL B O 1
ATOM 1534 N N . ASP B 1 49 ? 19.047 33.125 13.844 1 84.81 49 ASP B N 1
ATOM 1535 C CA . ASP B 1 49 ? 19.609 34.469 13.594 1 84.81 49 ASP B CA 1
ATOM 1536 C C . ASP B 1 49 ? 18.578 35.375 12.922 1 84.81 49 ASP B C 1
ATOM 1538 O O . ASP B 1 49 ? 18.938 36.406 12.383 1 84.81 49 ASP B O 1
ATOM 1542 N N . ALA B 1 50 ? 17.438 34.812 12.75 1 85.88 50 ALA B N 1
ATOM 1543 C CA . ALA B 1 50 ? 16.406 35.625 12.125 1 85.88 50 ALA B CA 1
ATOM 1544 C C . ALA B 1 50 ? 15.883 36.688 13.094 1 85.88 50 ALA B C 1
ATOM 1546 O O . ALA B 1 50 ? 15.789 36.438 14.297 1 85.88 50 ALA B O 1
ATOM 1547 N N . SER B 1 51 ? 15.75 37.75 12.547 1 91.06 51 SER B N 1
ATOM 1548 C CA . SER B 1 51 ? 15.156 38.812 13.359 1 91.06 51 SER B CA 1
ATOM 1549 C C . SER B 1 51 ? 13.727 38.469 13.758 1 91.06 51 SER B C 1
ATOM 1551 O O . SER B 1 51 ? 13.078 37.656 13.109 1 91.06 51 SER B O 1
ATOM 1553 N N . PRO B 1 52 ? 13.25 39.031 14.828 1 89.69 52 PRO B N 1
ATOM 1554 C CA . PRO B 1 52 ? 11.867 38.812 15.258 1 89.69 52 PRO B CA 1
ATOM 1555 C C . PRO B 1 52 ? 10.852 39.094 14.148 1 89.69 52 PRO B C 1
ATOM 1557 O O . PRO B 1 52 ? 9.867 38.344 14.016 1 89.69 52 PRO B O 1
ATOM 1560 N N . ALA B 1 53 ? 11.117 40.094 13.422 1 90.25 53 ALA B N 1
ATOM 1561 C CA . ALA B 1 53 ? 10.211 40.469 12.336 1 90.25 53 ALA B CA 1
ATOM 1562 C C . ALA B 1 53 ? 10.188 39.375 11.273 1 90.25 53 ALA B C 1
ATOM 1564 O O . ALA B 1 53 ? 9.117 39 10.766 1 90.25 53 ALA B O 1
ATOM 1565 N N . VAL B 1 54 ? 11.242 38.844 10.977 1 88.5 54 VAL B N 1
ATOM 1566 C CA . VAL B 1 54 ? 11.359 37.781 9.977 1 88.5 54 VAL B CA 1
ATOM 1567 C C . VAL B 1 54 ? 10.711 36.5 10.492 1 88.5 54 VAL B C 1
ATOM 1569 O O . VAL B 1 54 ? 10 35.812 9.758 1 88.5 54 VAL B O 1
ATOM 1572 N N . ILE B 1 55 ? 10.867 36.281 11.758 1 88.62 55 ILE B N 1
ATOM 1573 C CA . ILE B 1 55 ? 10.289 35.094 12.383 1 88.62 55 ILE B CA 1
ATOM 1574 C C . ILE B 1 55 ? 8.766 35.188 12.32 1 88.62 55 ILE B C 1
ATOM 1576 O O . ILE B 1 55 ? 8.102 34.219 11.961 1 88.62 55 ILE B O 1
ATOM 1580 N N . GLN B 1 56 ? 8.273 36.344 12.656 1 90.5 56 GLN B N 1
ATOM 1581 C CA . GLN B 1 56 ? 6.824 36.531 12.633 1 90.5 56 GLN B CA 1
ATOM 1582 C C . GLN B 1 56 ? 6.27 36.344 11.227 1 90.5 56 GLN B C 1
ATOM 1584 O O . GLN B 1 56 ? 5.211 35.75 11.031 1 90.5 56 GLN B O 1
ATOM 1589 N N . GLU B 1 57 ? 6.953 36.875 10.234 1 89.94 57 GLU B N 1
ATOM 1590 C CA . GLU B 1 57 ? 6.539 36.75 8.836 1 89.94 57 GLU B CA 1
ATOM 1591 C C . GLU B 1 57 ? 6.52 35.281 8.398 1 89.94 57 GLU B C 1
ATOM 1593 O O . GLU B 1 57 ? 5.586 34.844 7.73 1 89.94 57 GLU B O 1
ATOM 1598 N N . LEU B 1 58 ? 7.477 34.625 8.836 1 86 58 LEU B N 1
ATOM 1599 C CA . LEU B 1 58 ? 7.578 33.188 8.469 1 86 58 LEU B CA 1
ATOM 1600 C C . LEU B 1 58 ? 6.48 32.375 9.148 1 86 58 LEU B C 1
ATOM 1602 O O . LEU B 1 58 ? 5.887 31.5 8.523 1 86 58 LEU B O 1
ATOM 1606 N N . LEU B 1 59 ? 6.219 32.688 10.32 1 87.25 59 LEU B N 1
ATOM 1607 C CA . LEU B 1 59 ? 5.156 32.031 11.047 1 87.25 59 LEU B CA 1
ATOM 1608 C C . LEU B 1 59 ? 3.801 32.281 10.398 1 87.25 59 LEU B C 1
ATOM 1610 O O . LEU B 1 59 ? 2.98 31.359 10.297 1 87.25 59 LEU B O 1
ATOM 1614 N N . ASN B 1 60 ? 3.646 33.531 9.977 1 91 60 ASN B N 1
ATOM 1615 C CA . ASN B 1 60 ? 2.402 33.844 9.289 1 91 60 ASN B CA 1
ATOM 1616 C C . ASN B 1 60 ? 2.264 33.094 7.973 1 91 60 ASN B C 1
ATOM 1618 O O . ASN B 1 60 ? 1.172 32.656 7.617 1 91 60 ASN B O 1
ATOM 1622 N N . GLU B 1 61 ? 3.305 32.969 7.332 1 88.38 61 GLU B N 1
ATOM 1623 C CA . GLU B 1 61 ? 3.309 32.219 6.07 1 88.38 61 GLU B CA 1
ATOM 1624 C C . GLU B 1 61 ? 2.979 30.766 6.281 1 88.38 61 GLU B C 1
ATOM 1626 O O . GLU B 1 61 ? 2.215 30.172 5.512 1 88.38 61 GLU B O 1
ATOM 1631 N N . ILE B 1 62 ? 3.525 30.203 7.262 1 87.38 62 ILE B N 1
ATOM 1632 C CA . ILE B 1 62 ? 3.287 28.812 7.59 1 87.38 62 ILE B CA 1
ATOM 1633 C C . ILE B 1 62 ? 1.812 28.609 7.934 1 87.38 62 ILE B C 1
ATOM 1635 O O . ILE B 1 62 ? 1.184 27.656 7.457 1 87.38 62 ILE B O 1
ATOM 1639 N N . LYS B 1 63 ? 1.314 29.484 8.695 1 91 63 LYS B N 1
ATOM 1640 C CA . LYS B 1 63 ? -0.088 29.406 9.094 1 91 63 LYS B CA 1
ATOM 1641 C C . LYS B 1 63 ? -1.009 29.516 7.883 1 91 63 LYS B C 1
ATOM 1643 O O . LYS B 1 63 ? -2 28.781 7.789 1 91 63 LYS B O 1
ATOM 1648 N N . LYS B 1 64 ? -0.659 30.406 7.039 1 93.12 64 LYS B N 1
ATOM 1649 C CA . LYS B 1 64 ? -1.458 30.578 5.832 1 93.12 64 LYS B CA 1
ATOM 1650 C C . LYS B 1 64 ? -1.417 29.328 4.953 1 93.12 64 LYS B C 1
ATOM 1652 O O . LYS B 1 64 ? -2.451 28.891 4.453 1 93.12 64 LYS B O 1
ATOM 1657 N N . LYS B 1 65 ? -0.307 28.797 4.82 1 92.31 65 LYS B N 1
ATOM 1658 C CA . LYS B 1 65 ? -0.156 27.594 4.012 1 92.31 65 LYS B CA 1
ATOM 1659 C C . LYS B 1 65 ? -0.949 26.422 4.605 1 92.31 65 LYS B C 1
ATOM 1661 O O . LYS B 1 65 ? -1.579 25.656 3.873 1 92.31 65 LYS B O 1
ATOM 1666 N N . LEU B 1 66 ? -0.873 26.344 5.887 1 93.75 66 LEU B N 1
ATOM 1667 C CA . LEU B 1 66 ? -1.603 25.281 6.574 1 93.75 66 LEU B CA 1
ATOM 1668 C C . LEU B 1 66 ? -3.107 25.453 6.379 1 93.75 66 LEU B C 1
ATOM 1670 O O . LEU B 1 66 ? -3.816 24.469 6.141 1 93.75 66 LEU B O 1
ATOM 1674 N N . LYS B 1 67 ? -3.533 26.672 6.48 1 95.5 67 LYS B N 1
ATOM 1675 C CA . LYS B 1 67 ? -4.957 26.953 6.305 1 95.5 67 LYS B CA 1
ATOM 1676 C C . LYS B 1 67 ? -5.418 26.594 4.898 1 95.5 67 LYS B C 1
ATOM 1678 O O . LYS B 1 67 ? -6.473 25.969 4.727 1 95.5 67 LYS B O 1
ATOM 1683 N N . VAL B 1 68 ? -4.648 26.906 3.928 1 96.62 68 VAL B N 1
ATOM 1684 C CA . VAL B 1 68 ? -4.973 26.609 2.535 1 96.62 68 VAL B CA 1
ATOM 1685 C C . VAL B 1 68 ? -5.027 25.094 2.328 1 96.62 68 VAL B C 1
ATOM 1687 O O . VAL B 1 68 ? -5.941 24.578 1.676 1 96.62 68 VAL B O 1
ATOM 1690 N N . LEU B 1 69 ? -4.102 24.438 2.902 1 97.19 69 LEU B N 1
ATOM 1691 C CA . LEU B 1 69 ? -4.055 22.984 2.775 1 97.19 69 LEU B CA 1
ATOM 1692 C C . LEU B 1 69 ? -5.27 22.344 3.436 1 97.19 69 LEU B C 1
ATOM 1694 O O . LEU B 1 69 ? -5.902 21.453 2.852 1 97.19 69 LEU B O 1
ATOM 1698 N N . GLU B 1 70 ? -5.578 22.766 4.633 1 97.06 70 GLU B N 1
ATOM 1699 C CA . GLU B 1 70 ? -6.734 22.234 5.355 1 97.06 70 GLU B CA 1
ATOM 1700 C C . GLU B 1 70 ? -8.023 22.453 4.57 1 97.06 70 GLU B C 1
ATOM 1702 O O . GLU B 1 70 ? -8.852 21.547 4.469 1 97.06 70 GLU B O 1
ATOM 1707 N N . GLU B 1 71 ? -8.148 23.625 4.016 1 97.94 71 GLU B N 1
ATOM 1708 C CA . GLU B 1 71 ? -9.336 23.938 3.23 1 97.94 71 GLU B CA 1
ATOM 1709 C C . GLU B 1 71 ? -9.438 23.047 1.996 1 97.94 71 GLU B C 1
ATOM 1711 O O . GLU B 1 71 ? -10.516 22.562 1.657 1 97.94 71 GLU B O 1
ATOM 1716 N N . LYS B 1 72 ? -8.328 22.891 1.354 1 98.12 72 LYS B N 1
ATOM 1717 C CA . LYS B 1 72 ? -8.273 22.031 0.175 1 98.12 72 LYS B CA 1
ATOM 1718 C C . LYS B 1 72 ? -8.789 20.641 0.492 1 98.12 72 LYS B C 1
ATOM 1720 O O . LYS B 1 72 ? -9.648 20.109 -0.216 1 98.12 72 LYS B O 1
ATOM 1725 N N . TYR B 1 73 ? -8.32 20.062 1.554 1 98.25 73 TYR B N 1
ATOM 1726 C CA . TYR B 1 73 ? -8.688 18.688 1.862 1 98.25 73 TYR B CA 1
ATOM 1727 C C . TYR B 1 73 ? -10.078 18.609 2.484 1 98.25 73 TYR B C 1
ATOM 1729 O O . TYR B 1 73 ? -10.781 17.609 2.338 1 98.25 73 TYR B O 1
ATOM 1737 N N . GLN B 1 74 ? -10.484 19.75 3.152 1 97.81 74 GLN B N 1
ATOM 1738 C CA . GLN B 1 74 ? -11.867 19.797 3.607 1 97.81 74 GLN B CA 1
ATOM 1739 C C . GLN B 1 74 ? -12.836 19.75 2.432 1 97.81 74 GLN B C 1
ATOM 1741 O O . GLN B 1 74 ? -13.859 19.062 2.488 1 97.81 74 GLN B O 1
ATOM 1746 N N . GLU B 1 75 ? -12.508 20.422 1.429 1 98.31 75 GLU B N 1
ATOM 1747 C CA . GLU B 1 75 ? -13.328 20.406 0.222 1 98.31 75 GLU B CA 1
ATOM 1748 C C . GLU B 1 75 ? -13.367 19.016 -0.406 1 98.31 75 GLU B C 1
ATOM 1750 O O . GLU B 1 75 ? -14.422 18.578 -0.865 1 98.31 75 GLU B O 1
ATOM 1755 N N . LYS B 1 76 ? -12.305 18.406 -0.444 1 98.31 76 LYS B N 1
ATOM 1756 C CA . LYS B 1 76 ? -12.234 17.062 -1.003 1 98.31 76 LYS B CA 1
ATOM 1757 C C . LYS B 1 76 ? -13.047 16.078 -0.163 1 98.31 76 LYS B C 1
ATOM 1759 O O . LYS B 1 76 ? -13.773 15.242 -0.706 1 98.31 76 LYS B O 1
ATOM 1764 N N . LEU B 1 77 ? -12.875 16.172 1.184 1 98.25 77 LEU B N 1
ATOM 1765 C CA . LEU B 1 77 ? -13.648 15.328 2.082 1 98.25 77 LEU B CA 1
ATOM 1766 C C . LEU B 1 77 ? -15.141 15.492 1.844 1 98.25 77 LEU B C 1
ATOM 1768 O O . LEU B 1 77 ? -15.883 14.508 1.804 1 98.25 77 LEU B O 1
ATOM 1772 N N . LYS B 1 78 ? -15.508 16.734 1.637 1 97.88 78 LYS B N 1
ATOM 1773 C CA . LYS B 1 78 ? -16.906 17.016 1.363 1 97.88 78 LYS B CA 1
ATOM 1774 C C . LYS B 1 78 ? -17.344 16.453 0.016 1 97.88 78 LYS B C 1
ATOM 1776 O O . LYS B 1 78 ? -18.406 15.836 -0.093 1 97.88 78 LYS B O 1
ATOM 1781 N N . ALA B 1 79 ? -16.516 16.625 -0.95 1 98.12 79 ALA B N 1
ATOM 1782 C CA . ALA B 1 79 ? -16.828 16.156 -2.303 1 98.12 79 ALA B CA 1
ATOM 1783 C C . ALA B 1 79 ? -17.016 14.648 -2.336 1 98.12 79 ALA B C 1
ATOM 1785 O O . ALA B 1 79 ? -17.828 14.133 -3.105 1 98.12 79 ALA B O 1
ATOM 1786 N N . TYR B 1 80 ? -16.312 13.938 -1.467 1 98 80 TYR B N 1
ATOM 1787 C CA . TYR B 1 80 ? -16.406 12.484 -1.439 1 98 80 TYR B CA 1
ATOM 1788 C C . TYR B 1 80 ? -17.375 12.016 -0.368 1 98 80 TYR B C 1
ATOM 1790 O O . TYR B 1 80 ? -17.484 10.82 -0.095 1 98 80 TYR B O 1
ATOM 1798 N N . ASN B 1 81 ? -18.016 12.992 0.346 1 97 81 ASN B N 1
ATOM 1799 C CA . ASN B 1 81 ? -19.047 12.727 1.343 1 97 81 ASN B CA 1
ATOM 1800 C C . ASN B 1 81 ? -18.5 11.961 2.537 1 97 81 ASN B C 1
ATOM 1802 O O . ASN B 1 81 ? -19.141 11.039 3.041 1 97 81 ASN B O 1
ATOM 1806 N N . VAL B 1 82 ? -17.266 12.297 2.889 1 96.88 82 VAL B N 1
ATOM 1807 C CA . VAL B 1 82 ? -16.688 11.719 4.094 1 96.88 82 VAL B CA 1
ATOM 1808 C C . VAL B 1 82 ? -17.375 12.281 5.328 1 96.88 82 VAL B C 1
ATOM 1810 O O . VAL B 1 82 ? -17.406 13.5 5.531 1 96.88 82 VAL B O 1
ATOM 1813 N N . LYS B 1 83 ? -17.844 11.477 6.176 1 95.38 83 LYS B N 1
ATOM 1814 C CA . LYS B 1 83 ? -18.656 11.906 7.305 1 95.38 83 LYS B CA 1
ATOM 1815 C C . LYS B 1 83 ? -17.781 12.219 8.523 1 95.38 83 LYS B C 1
ATOM 1817 O O . LYS B 1 83 ? -18.125 13.086 9.328 1 95.38 83 LYS B O 1
ATOM 1822 N N . THR B 1 84 ? -16.766 11.453 8.703 1 97.06 84 THR B N 1
ATOM 1823 C CA . THR B 1 84 ? -15.898 11.602 9.875 1 97.06 84 THR B CA 1
ATOM 1824 C C . THR B 1 84 ? -14.445 11.766 9.453 1 97.06 84 THR B C 1
ATOM 1826 O O . THR B 1 84 ? -13.852 10.852 8.883 1 97.06 84 THR B O 1
ATOM 1829 N N . ALA B 1 85 ? -13.945 12.938 9.742 1 97.94 85 ALA B N 1
ATOM 1830 C CA . ALA B 1 85 ? -12.547 13.211 9.406 1 97.94 85 ALA B CA 1
ATOM 1831 C C . ALA B 1 85 ? -11.93 14.203 10.383 1 97.94 85 ALA B C 1
ATOM 1833 O O . ALA B 1 85 ? -12.648 14.961 11.039 1 97.94 85 ALA B O 1
ATOM 1834 N N . LYS B 1 86 ? -10.688 14.094 10.516 1 97.31 86 LYS B N 1
ATOM 1835 C CA . LYS B 1 86 ? -9.945 15.109 11.258 1 97.31 86 LYS B CA 1
ATOM 1836 C C . LYS B 1 86 ? -8.609 15.414 10.594 1 97.31 86 LYS B C 1
ATOM 1838 O O . LYS B 1 86 ? -8.055 14.57 9.891 1 97.31 86 LYS B O 1
ATOM 1843 N N . PHE B 1 87 ? -8.133 16.547 10.797 1 97.5 87 PHE B N 1
ATOM 1844 C CA . PHE B 1 87 ? -6.848 17.031 10.305 1 97.5 87 PHE B CA 1
ATOM 1845 C C . PHE B 1 87 ? -5.863 17.219 11.453 1 97.5 87 PHE B C 1
ATOM 1847 O O . PHE B 1 87 ? -6.152 17.938 12.414 1 97.5 87 PHE B O 1
ATOM 1854 N N . VAL B 1 88 ? -4.75 16.547 11.344 1 97.19 88 VAL B N 1
ATOM 1855 C CA . VAL B 1 88 ? -3.721 16.609 12.375 1 97.19 88 VAL B CA 1
ATOM 1856 C C . VAL B 1 88 ? -2.445 17.219 11.797 1 97.19 88 VAL B C 1
ATOM 1858 O O . VAL B 1 88 ? -1.873 16.688 10.844 1 97.19 88 VAL B O 1
ATOM 1861 N N . SER B 1 89 ? -2.078 18.328 12.305 1 95.12 89 SER B N 1
ATOM 1862 C CA . SER B 1 89 ? -0.787 18.922 11.977 1 95.12 89 SER B CA 1
ATOM 1863 C C . SER B 1 89 ? 0.239 18.656 13.07 1 95.12 89 SER B C 1
ATOM 1865 O O . SER B 1 89 ? 0.048 19.062 14.219 1 95.12 89 SER B O 1
ATOM 1867 N N . LYS B 1 90 ? 1.274 17.969 12.711 1 92.69 90 LYS B N 1
ATOM 1868 C CA . LYS B 1 90 ? 2.289 17.578 13.688 1 92.69 90 LYS B CA 1
ATOM 1869 C C . LYS B 1 90 ? 3.682 18.016 13.234 1 92.69 90 LYS B C 1
ATOM 1871 O O . LYS B 1 90 ? 4.062 17.781 12.086 1 92.69 90 LYS B O 1
ATOM 1876 N N . GLU B 1 91 ? 4.418 18.625 14.164 1 90.38 91 GLU B N 1
ATOM 1877 C CA . GLU B 1 91 ? 5.797 18.984 13.852 1 90.38 91 GLU B CA 1
ATOM 1878 C C . GLU B 1 91 ? 6.711 17.766 13.883 1 90.38 91 GLU B C 1
ATOM 1880 O O . GLU B 1 91 ? 6.402 16.781 14.547 1 90.38 91 GLU B O 1
ATOM 1885 N N . GLY B 1 92 ? 7.832 17.922 13.109 1 92.25 92 GLY B N 1
ATOM 1886 C CA . GLY B 1 92 ? 8.789 16.828 13.078 1 92.25 92 GLY B CA 1
ATOM 1887 C C . GLY B 1 92 ? 8.906 16.172 11.719 1 92.25 92 GLY B C 1
ATOM 1888 O O . GLY B 1 92 ? 8.766 16.828 10.688 1 92.25 92 GLY B O 1
ATOM 1889 N N . GLU B 1 93 ? 9.305 14.875 11.766 1 94.62 93 GLU B N 1
ATOM 1890 C CA . GLU B 1 93 ? 9.453 14.117 10.531 1 94.62 93 GLU B CA 1
ATOM 1891 C C . GLU B 1 93 ? 8.133 13.477 10.109 1 94.62 93 GLU B C 1
ATOM 1893 O O . GLU B 1 93 ? 7.5 12.773 10.906 1 94.62 93 GLU B O 1
ATOM 1898 N N . ALA B 1 94 ? 7.785 13.633 8.945 1 96.44 94 ALA B N 1
ATOM 1899 C CA . ALA B 1 94 ? 6.473 13.234 8.445 1 96.44 94 ALA B CA 1
ATOM 1900 C C . ALA B 1 94 ? 6.25 11.734 8.617 1 96.44 94 ALA B C 1
ATOM 1902 O O . ALA B 1 94 ? 5.195 11.305 9.094 1 96.44 94 ALA B O 1
ATOM 1903 N N . GLY B 1 95 ? 7.238 10.961 8.266 1 97.62 95 GLY B N 1
ATOM 1904 C CA . GLY B 1 95 ? 7.098 9.523 8.406 1 97.62 95 GLY B CA 1
ATOM 1905 C C . GLY B 1 95 ? 6.82 9.086 9.828 1 97.62 95 GLY B C 1
ATOM 1906 O O . GLY B 1 95 ? 5.93 8.266 10.07 1 97.62 95 GLY B O 1
ATOM 1907 N N . GLU B 1 96 ? 7.543 9.688 10.773 1 98.19 96 GLU B N 1
ATOM 1908 C CA . GLU B 1 96 ? 7.371 9.367 12.188 1 98.19 96 GLU B CA 1
ATOM 1909 C C . GLU B 1 96 ? 5.992 9.797 12.688 1 98.19 96 GLU B C 1
ATOM 1911 O O . GLU B 1 96 ? 5.344 9.055 13.438 1 98.19 96 GLU B O 1
ATOM 1916 N N . ALA B 1 97 ? 5.586 10.938 12.266 1 98.19 97 ALA B N 1
ATOM 1917 C CA . ALA B 1 97 ? 4.285 11.453 12.68 1 98.19 97 ALA B CA 1
ATOM 1918 C C . ALA B 1 97 ? 3.156 10.555 12.188 1 98.19 97 ALA B C 1
ATOM 1920 O O . ALA B 1 97 ? 2.25 10.211 12.945 1 98.19 97 ALA B O 1
ATOM 1921 N N . ILE B 1 98 ? 3.217 10.141 10.961 1 98.69 98 ILE B N 1
ATOM 1922 C CA . ILE B 1 98 ? 2.189 9.305 10.352 1 98.69 98 ILE B CA 1
ATOM 1923 C C . ILE B 1 98 ? 2.1 7.977 11.094 1 98.69 98 ILE B C 1
ATOM 1925 O O . ILE B 1 98 ? 1.009 7.547 11.477 1 98.69 98 ILE B O 1
ATOM 1929 N N . VAL B 1 99 ? 3.221 7.371 11.352 1 98.56 99 VAL B N 1
ATOM 1930 C CA . VAL B 1 99 ? 3.258 6.066 12.008 1 98.56 99 VAL B CA 1
ATOM 1931 C C . VAL B 1 99 ? 2.773 6.199 13.453 1 98.56 99 VAL B C 1
ATOM 1933 O O . VAL B 1 99 ? 1.986 5.375 13.922 1 98.56 99 VAL B O 1
ATOM 1936 N N . ALA B 1 100 ? 3.217 7.258 14.109 1 98.62 100 ALA B N 1
ATOM 1937 C CA . ALA B 1 100 ? 2.824 7.473 15.5 1 98.62 100 ALA B CA 1
ATOM 1938 C C . ALA B 1 100 ? 1.316 7.672 15.617 1 98.62 100 ALA B C 1
ATOM 1940 O O . ALA B 1 100 ? 0.678 7.109 16.516 1 98.62 100 ALA B O 1
ATOM 1941 N N . ILE B 1 101 ? 0.78 8.422 14.734 1 98.5 101 ILE B N 1
ATOM 1942 C CA . ILE B 1 101 ? -0.652 8.703 14.773 1 98.5 101 ILE B CA 1
ATOM 1943 C C . ILE B 1 101 ? -1.43 7.438 14.406 1 98.5 101 ILE B C 1
ATOM 1945 O O . ILE B 1 101 ? -2.455 7.133 15.023 1 98.5 101 ILE B O 1
ATOM 1949 N N . ALA B 1 102 ? -0.965 6.719 13.438 1 98.44 102 ALA B N 1
ATOM 1950 C CA . ALA B 1 102 ? -1.615 5.461 13.078 1 98.44 102 ALA B CA 1
ATOM 1951 C C . ALA B 1 102 ? -1.663 4.504 14.266 1 98.44 102 ALA B C 1
ATOM 1953 O O . ALA B 1 102 ? -2.68 3.85 14.5 1 98.44 102 ALA B O 1
ATOM 1954 N N . GLU B 1 103 ? -0.589 4.445 14.992 1 98.12 103 GLU B N 1
ATOM 1955 C CA . GLU B 1 103 ? -0.524 3.561 16.156 1 98.12 103 GLU B CA 1
ATOM 1956 C C . GLU B 1 103 ? -1.454 4.039 17.266 1 98.12 103 GLU B C 1
ATOM 1958 O O . GLU B 1 103 ? -2.217 3.252 17.828 1 98.12 103 GLU B O 1
ATOM 1963 N N . ARG B 1 104 ? -1.368 5.301 17.5 1 98 104 ARG B N 1
ATOM 1964 C CA . ARG B 1 104 ? -2.184 5.883 18.562 1 98 104 ARG B CA 1
ATOM 1965 C C . ARG B 1 104 ? -3.67 5.691 18.281 1 98 104 ARG B C 1
ATOM 1967 O O . ARG B 1 104 ? -4.445 5.391 19.188 1 98 104 ARG B O 1
ATOM 1974 N N . GLU B 1 105 ? -4.047 5.836 17.047 1 97.62 105 GLU B N 1
ATOM 1975 C CA . GLU B 1 105 ? -5.453 5.785 16.656 1 97.62 105 GLU B CA 1
ATOM 1976 C C . GLU B 1 105 ? -5.883 4.359 16.344 1 97.62 105 GLU B C 1
ATOM 1978 O O . GLU B 1 105 ? -7.047 4.117 16 1 97.62 105 GLU B O 1
ATOM 1983 N N . LYS B 1 106 ? -4.879 3.414 16.391 1 97.44 106 LYS B N 1
ATOM 1984 C CA . LYS B 1 106 ? -5.152 2.035 15.984 1 97.44 106 LYS B CA 1
ATOM 1985 C C . LYS B 1 106 ? -5.742 1.975 14.586 1 97.44 106 LYS B C 1
ATOM 1987 O O . LYS B 1 106 ? -6.785 1.35 14.367 1 97.44 106 LYS B O 1
ATOM 1992 N N . ALA B 1 107 ? -5.055 2.617 13.664 1 98 107 ALA B N 1
ATOM 1993 C CA . ALA B 1 107 ? -5.504 2.725 12.273 1 98 107 ALA B CA 1
ATOM 1994 C C . ALA B 1 107 ? -5.559 1.352 11.609 1 98 107 ALA B C 1
ATOM 1996 O O . ALA B 1 107 ? -4.715 0.492 11.875 1 98 107 ALA B O 1
ATOM 1997 N N . ASN B 1 108 ? -6.52 1.19 10.703 1 97.56 108 ASN B N 1
ATOM 1998 C CA . ASN B 1 108 ? -6.633 -0.021 9.898 1 97.56 108 ASN B CA 1
ATOM 1999 C C . ASN B 1 108 ? -5.766 0.054 8.648 1 97.56 108 ASN B C 1
ATOM 2001 O O . ASN B 1 108 ? -5.398 -0.976 8.078 1 97.56 108 ASN B O 1
ATOM 2005 N N . LEU B 1 109 ? -5.461 1.289 8.32 1 98.31 109 LEU B N 1
ATOM 2006 C CA . LEU B 1 109 ? -4.766 1.521 7.062 1 98.31 109 LEU B CA 1
ATOM 2007 C C . LEU B 1 109 ? -4.031 2.857 7.086 1 98.31 109 LEU B C 1
ATOM 2009 O O . LEU B 1 109 ? -4.543 3.844 7.617 1 98.31 109 LEU B O 1
ATOM 2013 N N . ILE B 1 110 ? -2.867 2.85 6.5 1 98.75 110 ILE B N 1
ATOM 2014 C CA . ILE B 1 110 ? -2.186 4.09 6.152 1 98.75 110 ILE B CA 1
ATOM 2015 C C . ILE B 1 110 ? -2.158 4.258 4.637 1 98.75 110 ILE B C 1
ATOM 2017 O O . ILE B 1 110 ? -1.909 3.299 3.904 1 98.75 110 ILE B O 1
ATOM 2021 N N . VAL B 1 111 ? -2.391 5.457 4.148 1 98.81 111 VAL B N 1
ATOM 2022 C CA . VAL B 1 111 ? -2.303 5.816 2.738 1 98.81 111 VAL B CA 1
ATOM 2023 C C . VAL B 1 111 ? -1.248 6.906 2.545 1 98.81 111 VAL B C 1
ATOM 2025 O O . VAL B 1 111 ? -1.263 7.922 3.242 1 98.81 111 VAL B O 1
ATOM 2028 N N . THR B 1 112 ? -0.323 6.672 1.634 1 97.94 112 THR B N 1
ATOM 2029 C CA . THR B 1 112 ? 0.712 7.652 1.328 1 97.94 112 THR B CA 1
ATOM 2030 C C . THR B 1 112 ? 1.028 7.66 -0.164 1 97.94 112 THR B C 1
ATOM 2032 O O . THR B 1 112 ? 0.766 6.68 -0.864 1 97.94 112 THR B O 1
ATOM 2035 N N . GLY B 1 113 ? 1.481 8.773 -0.644 1 96.44 113 GLY B N 1
ATOM 2036 C CA . GLY B 1 113 ? 2.105 8.781 -1.957 1 96.44 113 GLY B CA 1
ATOM 2037 C C . GLY B 1 113 ? 3.498 8.18 -1.962 1 96.44 113 GLY B C 1
ATOM 2038 O O . GLY B 1 113 ? 4.125 8.047 -0.91 1 96.44 113 GLY B O 1
ATOM 2039 N N . THR B 1 114 ? 3.982 7.898 -3.154 1 92.12 114 THR B N 1
ATOM 2040 C CA . THR B 1 114 ? 5.332 7.359 -3.289 1 92.12 114 THR B CA 1
ATOM 2041 C C . THR B 1 114 ? 6.375 8.461 -3.115 1 92.12 114 THR B C 1
ATOM 2043 O O . THR B 1 114 ? 7.512 8.188 -2.721 1 92.12 114 THR B O 1
ATOM 2046 N N . ARG B 1 115 ? 5.836 9.672 -3.5 1 88.12 115 ARG B N 1
ATOM 2047 C CA . ARG B 1 115 ? 6.691 10.852 -3.389 1 88.12 115 ARG B CA 1
ATOM 2048 C C . ARG B 1 115 ? 5.938 12.016 -2.764 1 88.12 115 ARG B C 1
ATOM 2050 O O . ARG B 1 115 ? 4.723 11.945 -2.572 1 88.12 115 ARG B O 1
ATOM 2057 N N . GLY B 1 116 ? 6.738 12.945 -2.379 1 86.5 116 GLY B N 1
ATOM 2058 C CA . GLY B 1 116 ? 6.199 14.18 -1.821 1 86.5 116 GLY B CA 1
ATOM 2059 C C . GLY B 1 116 ? 6.875 15.422 -2.361 1 86.5 116 GLY B C 1
ATOM 2060 O O . GLY B 1 116 ? 7.039 15.57 -3.574 1 86.5 116 GLY B O 1
ATOM 2061 N N . MET B 1 117 ? 7.238 16.156 -1.467 1 79.31 117 MET B N 1
ATOM 2062 C CA . MET B 1 117 ? 7.762 17.469 -1.824 1 79.31 117 MET B CA 1
ATOM 2063 C C . MET B 1 117 ? 9.25 17.391 -2.146 1 79.31 117 MET B C 1
ATOM 2065 O O . MET B 1 117 ? 9.836 18.375 -2.604 1 79.31 117 MET B O 1
ATOM 2069 N N . GLY B 1 118 ? 9.789 16.219 -2.035 1 76.94 118 GLY B N 1
ATOM 2070 C CA . GLY B 1 118 ? 11.211 16.109 -2.289 1 76.94 118 GLY B CA 1
ATOM 2071 C C . GLY B 1 118 ? 11.586 16.344 -3.74 1 76.94 118 GLY B C 1
ATOM 2072 O O . GLY B 1 118 ? 10.758 16.156 -4.637 1 76.94 118 GLY B O 1
ATOM 2073 N N . LYS B 1 119 ? 12.773 16.859 -3.861 1 71 119 LYS B N 1
ATOM 2074 C CA . LYS B 1 119 ? 13.195 17.297 -5.191 1 71 119 LYS B CA 1
ATOM 2075 C C . LYS B 1 119 ? 13.984 16.188 -5.898 1 71 119 LYS B C 1
ATOM 2077 O O . LYS B 1 119 ? 14.258 16.297 -7.098 1 71 119 LYS B O 1
ATOM 2082 N N . LEU B 1 120 ? 14.242 15.273 -5.184 1 74.62 120 LEU B N 1
ATOM 2083 C CA . LEU B 1 120 ? 15.055 14.258 -5.844 1 74.62 120 LEU B CA 1
ATOM 2084 C C . LEU B 1 120 ? 14.18 13.32 -6.668 1 74.62 120 LEU B C 1
ATOM 2086 O O . LEU B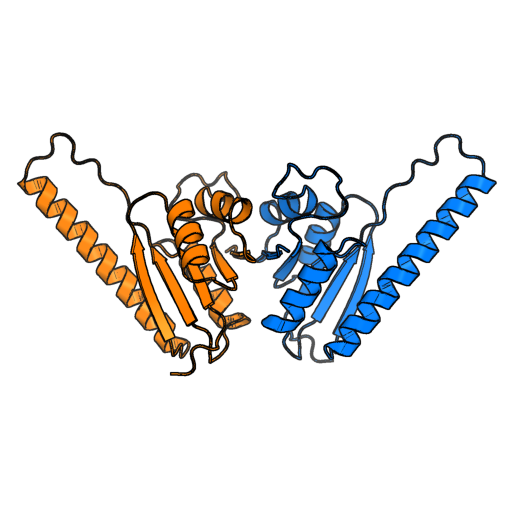 1 120 ? 13.516 12.438 -6.121 1 74.62 120 LEU B O 1
ATOM 2090 N N . ARG B 1 121 ? 14.273 13.586 -7.898 1 72.88 121 ARG B N 1
ATOM 2091 C CA . ARG B 1 121 ? 13.391 12.891 -8.836 1 72.88 121 ARG B CA 1
ATOM 2092 C C . ARG B 1 121 ? 13.867 11.461 -9.078 1 72.88 121 ARG B C 1
ATOM 2094 O O . ARG B 1 121 ? 13.125 10.633 -9.602 1 72.88 121 ARG B O 1
ATOM 2101 N N . ARG B 1 122 ? 15.156 11.125 -8.539 1 77.56 122 ARG B N 1
ATOM 2102 C CA . ARG B 1 122 ? 15.758 9.836 -8.898 1 77.56 122 ARG B CA 1
ATOM 2103 C C . ARG B 1 122 ? 15.25 8.727 -7.98 1 77.56 122 ARG B C 1
ATOM 2105 O O . ARG B 1 122 ? 15.5 7.547 -8.234 1 77.56 122 ARG B O 1
ATOM 2112 N N . THR B 1 123 ? 14.641 9.281 -7.008 1 81.25 123 THR B N 1
ATOM 2113 C CA . THR B 1 123 ? 14.156 8.266 -6.086 1 81.25 123 THR B CA 1
ATOM 2114 C C . THR B 1 123 ? 12.75 7.812 -6.469 1 81.25 123 THR B C 1
ATOM 2116 O O . THR B 1 123 ? 11.898 8.633 -6.816 1 81.25 123 THR B O 1
ATOM 2119 N N . PHE B 1 124 ? 12.531 6.543 -6.527 1 83.06 124 PHE B N 1
ATOM 2120 C CA . PHE B 1 124 ? 11.203 6.008 -6.836 1 83.06 124 PHE B CA 1
ATOM 2121 C C . PHE B 1 124 ? 10.289 6.098 -5.621 1 83.06 124 PHE B C 1
ATOM 2123 O O . PHE B 1 124 ? 9.094 6.371 -5.754 1 83.06 124 PHE B O 1
ATOM 2130 N N . LEU B 1 125 ? 10.938 5.875 -4.48 1 91.81 125 LEU B N 1
ATOM 2131 C CA . LEU B 1 125 ? 10.211 5.922 -3.221 1 91.81 125 LEU B CA 1
ATOM 2132 C C . LEU B 1 125 ? 10.758 7.016 -2.312 1 91.81 125 LEU B C 1
ATOM 2134 O O . LEU B 1 125 ? 11.953 7.035 -2.006 1 91.81 125 LEU B O 1
ATOM 2138 N N . GLY B 1 126 ? 9.945 7.852 -1.905 1 92.81 126 GLY B N 1
ATOM 2139 C CA . GLY B 1 126 ? 10.352 8.938 -1.03 1 92.81 126 GLY B CA 1
ATOM 2140 C C . GLY B 1 126 ? 10.68 8.484 0.378 1 92.81 126 GLY B C 1
ATOM 2141 O O . GLY B 1 126 ? 10.312 7.379 0.78 1 92.81 126 GLY B O 1
ATOM 2142 N N . SER B 1 127 ? 11.312 9.391 1.055 1 93.25 127 SER B N 1
ATOM 2143 C CA . SER B 1 127 ? 11.789 9.086 2.4 1 93.25 127 SER B CA 1
ATOM 2144 C C . SER B 1 127 ? 10.625 8.836 3.352 1 93.25 127 SER B C 1
ATOM 2146 O O . SER B 1 127 ? 10.695 7.969 4.223 1 93.25 127 SER B O 1
ATOM 2148 N N . VAL B 1 128 ? 9.547 9.523 3.188 1 95.12 128 VAL B N 1
ATOM 2149 C CA . VAL B 1 128 ? 8.391 9.383 4.07 1 95.12 128 VAL B CA 1
ATOM 2150 C C . VAL B 1 128 ? 7.719 8.031 3.826 1 95.12 128 VAL B C 1
ATOM 2152 O O . VAL B 1 128 ? 7.508 7.258 4.766 1 95.12 128 VAL B O 1
ATOM 2155 N N . SER B 1 129 ? 7.387 7.727 2.596 1 96.25 129 SER B N 1
ATOM 2156 C CA . SER B 1 129 ? 6.754 6.449 2.287 1 96.25 129 SER B CA 1
ATOM 2157 C C . SER B 1 129 ? 7.652 5.277 2.672 1 96.25 129 SER B C 1
ATOM 2159 O O . SER B 1 129 ? 7.172 4.258 3.166 1 96.25 129 SER B O 1
ATOM 2161 N N . ASP B 1 130 ? 8.898 5.461 2.459 1 94.75 130 ASP B N 1
ATOM 2162 C CA . ASP B 1 130 ? 9.859 4.43 2.852 1 94.75 130 ASP B CA 1
ATOM 2163 C C . ASP B 1 130 ? 9.812 4.184 4.355 1 94.75 130 ASP B C 1
ATOM 2165 O O . ASP B 1 130 ? 9.727 3.035 4.801 1 94.75 130 ASP B O 1
ATOM 2169 N N . TYR B 1 131 ? 9.844 5.234 5.09 1 96.19 131 TYR B N 1
ATOM 2170 C CA . TYR B 1 131 ? 9.766 5.117 6.543 1 96.19 131 TYR B CA 1
ATOM 2171 C C . TYR B 1 131 ? 8.461 4.453 6.973 1 96.19 131 TYR B C 1
ATOM 2173 O O . TYR B 1 131 ? 8.469 3.545 7.805 1 96.19 131 TYR B O 1
ATOM 2181 N N . VAL B 1 132 ? 7.402 4.812 6.41 1 97.56 132 VAL B N 1
ATOM 2182 C CA . VAL B 1 132 ? 6.078 4.316 6.781 1 97.56 132 VAL B CA 1
ATOM 2183 C C . VAL B 1 132 ? 5.992 2.816 6.508 1 97.56 132 VAL B C 1
ATOM 2185 O O . VAL B 1 132 ? 5.574 2.045 7.371 1 97.56 132 VAL B O 1
ATOM 2188 N N . ILE B 1 133 ? 6.434 2.406 5.379 1 96.31 133 ILE B N 1
ATOM 2189 C CA . ILE B 1 133 ? 6.34 1.006 4.984 1 96.31 133 ILE B CA 1
ATOM 2190 C C . ILE B 1 133 ? 7.156 0.143 5.945 1 96.31 133 ILE B C 1
ATOM 2192 O O . ILE B 1 133 ? 6.762 -0.979 6.27 1 96.31 133 ILE B O 1
ATOM 2196 N N . HIS B 1 134 ? 8.18 0.656 6.449 1 94.88 134 HIS B N 1
ATOM 2197 C CA . HIS B 1 134 ? 9.086 -0.132 7.273 1 94.88 134 HIS B CA 1
ATOM 2198 C C . HIS B 1 134 ? 8.656 -0.126 8.734 1 94.88 134 HIS B C 1
ATOM 2200 O O . HIS B 1 134 ? 9.062 -0.992 9.508 1 94.88 134 HIS B O 1
ATOM 2206 N N . HIS B 1 135 ? 7.809 0.801 9.086 1 96.06 135 HIS B N 1
ATOM 2207 C CA . HIS B 1 135 ? 7.594 0.968 10.516 1 96.06 135 HIS B CA 1
ATOM 2208 C C . HIS B 1 135 ? 6.121 0.817 10.875 1 96.06 135 HIS B C 1
ATOM 2210 O O . HIS B 1 135 ? 5.777 0.664 12.047 1 96.06 135 HIS B O 1
ATOM 2216 N N . ALA B 1 136 ? 5.273 0.908 9.891 1 96.5 136 ALA B N 1
ATOM 2217 C CA . ALA B 1 136 ? 3.844 0.794 10.156 1 96.5 136 ALA B CA 1
ATOM 2218 C C . ALA B 1 136 ? 3.496 -0.59 10.695 1 96.5 136 ALA B C 1
ATOM 2220 O O . ALA B 1 136 ? 4.066 -1.594 10.266 1 96.5 136 ALA B O 1
ATOM 2221 N N . LYS B 1 137 ? 2.492 -0.625 11.523 1 95.31 137 LYS B N 1
ATOM 2222 C CA . LYS B 1 137 ? 2.02 -1.89 12.078 1 95.31 137 LYS B CA 1
ATOM 2223 C C . LYS B 1 137 ? 0.727 -2.34 11.406 1 95.31 137 LYS B C 1
ATOM 2225 O O . LYS B 1 137 ? 0.222 -3.428 11.68 1 95.31 137 LYS B O 1
ATOM 2230 N N . CYS B 1 138 ? 0.193 -1.493 10.617 1 97 138 CYS B N 1
ATOM 2231 C CA . CYS B 1 138 ? -0.999 -1.801 9.836 1 97 138 CYS B CA 1
ATOM 2232 C C . CYS B 1 138 ? -0.695 -1.767 8.336 1 97 138 CYS B C 1
ATOM 2234 O O . CYS B 1 138 ? 0.386 -1.34 7.93 1 97 138 CYS B O 1
ATOM 2236 N N . PRO B 1 139 ? -1.595 -2.244 7.469 1 98.06 139 PRO B N 1
ATOM 2237 C CA . PRO B 1 139 ? -1.391 -2.191 6.02 1 98.06 139 PRO B CA 1
ATOM 2238 C C . PRO B 1 139 ? -1.162 -0.771 5.508 1 98.06 139 PRO B C 1
ATOM 2240 O O . PRO B 1 139 ? -1.689 0.188 6.078 1 98.06 139 PRO B O 1
ATOM 2243 N N . VAL B 1 140 ? -0.345 -0.692 4.488 1 98.38 140 VAL B N 1
ATOM 2244 C CA . VAL B 1 140 ? -0.007 0.595 3.889 1 98.38 140 VAL B CA 1
ATOM 2245 C C . VAL B 1 140 ? -0.335 0.572 2.396 1 98.38 140 VAL B C 1
ATOM 2247 O O . VAL B 1 140 ? 0.055 -0.354 1.683 1 98.38 140 VAL B O 1
ATOM 2250 N N . LEU B 1 141 ? -1.084 1.519 1.994 1 98.44 141 LEU B N 1
ATOM 2251 C CA . LEU B 1 141 ? -1.338 1.771 0.58 1 98.44 141 LEU B CA 1
ATOM 2252 C C . LEU B 1 141 ? -0.421 2.869 0.051 1 98.44 141 LEU B C 1
ATOM 2254 O O . LEU B 1 141 ? -0.496 4.016 0.5 1 98.44 141 LEU B O 1
ATOM 2258 N N . VAL B 1 142 ? 0.43 2.492 -0.841 1 97.88 142 VAL B N 1
ATOM 2259 C CA . VAL B 1 142 ? 1.349 3.434 -1.474 1 97.88 142 VAL B CA 1
ATOM 2260 C C . VAL B 1 142 ? 0.869 3.752 -2.889 1 97.88 142 VAL B C 1
ATOM 2262 O O . VAL B 1 142 ? 0.78 2.861 -3.736 1 97.88 142 VAL B O 1
ATOM 2265 N N . CYS B 1 143 ? 0.576 4.984 -3.109 1 97.25 143 CYS B N 1
ATOM 2266 C CA . CYS B 1 143 ? -0.022 5.387 -4.379 1 97.25 143 CYS B CA 1
ATOM 2267 C C . CYS B 1 143 ? 0.977 6.156 -5.234 1 97.25 143 CYS B C 1
ATOM 2269 O O . CYS B 1 143 ? 1.671 7.043 -4.734 1 97.25 143 CYS B O 1
ATOM 2271 N N . ARG B 1 144 ? 0.996 5.672 -6.418 1 85.25 144 ARG B N 1
ATOM 2272 C CA . ARG B 1 144 ? 1.865 6.328 -7.391 1 85.25 144 ARG B CA 1
ATOM 2273 C C . ARG B 1 144 ? 1.061 7.211 -8.336 1 85.25 144 ARG B C 1
ATOM 2275 O O . ARG B 1 144 ? -0.154 7.043 -8.469 1 85.25 144 ARG B O 1
ATOM 2282 N N . LYS B 1 145 ? 1.621 8.203 -8.773 1 71.19 145 LYS B N 1
ATOM 2283 C CA . LYS B 1 145 ? 0.98 9.047 -9.773 1 71.19 145 LYS B CA 1
ATOM 2284 C C . LYS B 1 145 ? 1.1 8.438 -11.164 1 71.19 145 LYS B C 1
ATOM 2286 O O . LYS B 1 145 ? 2.109 7.805 -11.492 1 71.19 145 LYS B O 1
#

Radius of gyration: 21.66 Å; Cα contacts (8 Å, |Δi|>4): 511; chains: 2; bounding box: 45×81×38 Å